Protein AF-A0A973YPA5-F1 (afdb_monomer_lite)

Sequence (355 aa):
MREPDTSERISESDAAAGNGEVDQNAAEPAPELDVTFDEQFFAARPKALRPIARRRQFVGDRPSFEFDGRNAAYVDWLRNQAMLGDANTLARQLSGQASMWQNSYAHPNPRAAVERASVWFTAYPLSFITRTGQSFLSALGDPAMWKAFREIGIRGIHTGPVKLAGGISGWSHTPSVDGHFDRISMAIDPVFGTEDEFRRMCEVAAEHDGTVIDDIVPGHTGKGADFRLAEMNFRDYPGIYHMVDIPEEDWNLLPDVPEGADSVNLSPDAEQALQKAGYIIGRLQRVIFYEPGVKETNWSVTRPIVDTTGKTRRWVYLHYFKAGQPSINWLDPTFAGMRLVVGDALHSLVDLGTG

Foldseek 3Di:
DDDDDDDDDDDDDDDDDDDDDDDDPDDDPDPDDPPDCPVVPDDPDPDQDQAAFDFDDDDDDQDDDDLFLQPPRNLVVLLNFFLLNRLVRRCVSPPPDCSVCPDVDPDDDVVVVCVLFVAEAEAQQVPDDDDVPAAQLLRLLDLVVLQVCLVVVGAEYEDEAFAAAAADDRNDGDDHPPSNLQHGHLAGDPRRHHLVSLLSSQVSSVVSSHFYDYDFNLWFHFHYSLVSQLQQVNDCSVLFFQKFWDDPVCCVLADADDPPDFKAEDDLSSLVVCCVVVGDVGADPDQPPDDPRQGPGQWMKGHFGQHNVRDTTIMIFGHSYHPRTGTTRCPRPVNSSVSSRVSSVSCCCRHSNGD

pLDDT: mean 85.66, std 20.56, range [26.14, 98.81]

Radius of gyration: 27.21 Å; chains: 1; bounding box: 91×63×57 Å

Structure (mmCIF, N/CA/C/O backbone):
data_AF-A0A973YPA5-F1
#
_entry.id   AF-A0A973YPA5-F1
#
loop_
_atom_site.group_PDB
_atom_site.id
_atom_site.type_symbol
_atom_site.label_atom_id
_atom_site.label_alt_id
_atom_site.label_comp_id
_atom_site.label_asym_id
_atom_site.label_entity_id
_atom_site.label_seq_id
_atom_site.pdbx_PDB_ins_code
_atom_site.Cartn_x
_atom_site.Cartn_y
_atom_site.Cartn_z
_atom_site.occupancy
_atom_site.B_iso_or_equiv
_atom_site.auth_seq_id
_atom_site.auth_comp_id
_atom_site.auth_asym_id
_atom_site.auth_atom_id
_atom_site.pdbx_PDB_model_num
ATOM 1 N N . MET A 1 1 ? 59.680 28.683 28.073 1.00 30.72 1 MET A N 1
ATOM 2 C CA . MET A 1 1 ? 60.727 28.750 27.033 1.00 30.72 1 MET A CA 1
ATOM 3 C C . MET A 1 1 ? 61.052 27.320 26.634 1.00 30.72 1 MET A C 1
ATOM 5 O O . MET A 1 1 ? 61.545 26.610 27.490 1.00 30.72 1 MET A O 1
ATOM 9 N N . ARG A 1 2 ? 60.730 26.959 25.380 1.00 27.30 2 ARG A N 1
ATOM 10 C CA . ARG A 1 2 ? 61.135 25.760 24.608 1.00 27.30 2 ARG A CA 1
ATOM 11 C C . ARG A 1 2 ? 60.815 24.364 25.176 1.00 27.30 2 ARG A C 1
ATOM 13 O O . ARG A 1 2 ? 61.376 23.962 26.183 1.00 27.30 2 ARG A O 1
ATOM 20 N N . GLU A 1 3 ? 60.015 23.601 24.427 1.00 35.81 3 GLU A N 1
ATOM 21 C CA . GLU A 1 3 ? 60.198 22.142 24.330 1.00 35.81 3 GLU A CA 1
ATOM 22 C C . GLU A 1 3 ? 61.516 21.825 23.596 1.00 35.81 3 GLU A C 1
ATOM 24 O O . GLU A 1 3 ? 62.048 22.699 22.892 1.00 35.81 3 GLU A O 1
ATOM 29 N N . PRO A 1 4 ? 62.057 20.603 23.747 1.00 39.34 4 PRO A N 1
ATOM 30 C CA . PRO A 1 4 ? 61.810 19.640 22.670 1.00 39.34 4 PRO A CA 1
ATOM 31 C C . PRO A 1 4 ? 61.695 18.158 23.080 1.00 39.34 4 PRO A C 1
ATOM 33 O O . PRO A 1 4 ? 62.190 17.705 24.108 1.00 39.34 4 PRO A O 1
ATOM 36 N N . ASP A 1 5 ? 61.064 17.451 22.151 1.00 34.00 5 ASP A N 1
ATOM 37 C CA . ASP A 1 5 ? 60.930 16.018 21.899 1.00 34.00 5 ASP A CA 1
ATOM 38 C C . ASP A 1 5 ? 62.274 15.286 21.654 1.00 34.00 5 ASP A C 1
ATOM 40 O O . ASP A 1 5 ? 63.170 15.845 21.015 1.00 34.00 5 ASP A O 1
ATOM 44 N N . THR A 1 6 ? 62.388 14.020 22.086 1.00 30.16 6 THR A N 1
ATOM 45 C CA . THR A 1 6 ? 63.390 13.053 21.585 1.00 30.16 6 THR A CA 1
ATOM 46 C C . THR A 1 6 ? 62.906 11.600 21.704 1.00 30.16 6 THR A C 1
ATOM 48 O O . THR A 1 6 ? 62.999 10.994 22.766 1.00 30.16 6 THR A O 1
ATOM 51 N N . SER A 1 7 ? 62.458 11.052 20.570 1.00 29.03 7 SER A N 1
ATOM 52 C CA . SER A 1 7 ? 62.936 9.821 19.906 1.00 29.03 7 SER A CA 1
ATOM 53 C C . SER A 1 7 ? 63.397 8.635 20.776 1.00 29.03 7 SER A C 1
ATOM 55 O O . SER A 1 7 ? 64.498 8.658 21.325 1.00 29.03 7 SER A O 1
ATOM 57 N N . GLU A 1 8 ? 62.656 7.522 20.723 1.00 30.38 8 GLU A N 1
ATOM 58 C CA . GLU A 1 8 ? 63.188 6.186 21.031 1.00 30.38 8 GLU A CA 1
ATOM 59 C C . GLU A 1 8 ? 63.272 5.307 19.777 1.00 30.38 8 GLU A C 1
ATOM 61 O O . GLU A 1 8 ? 62.405 5.312 18.901 1.00 30.38 8 GLU A O 1
ATOM 66 N N . ARG A 1 9 ? 64.405 4.603 19.689 1.00 28.62 9 ARG A N 1
ATOM 67 C CA . ARG A 1 9 ? 64.867 3.786 18.569 1.00 28.62 9 ARG A CA 1
ATOM 68 C C . ARG A 1 9 ? 64.340 2.356 18.647 1.00 28.62 9 ARG A C 1
ATOM 70 O O . ARG A 1 9 ? 64.205 1.776 19.715 1.00 28.62 9 ARG A O 1
ATOM 77 N N . ILE A 1 10 ? 64.190 1.787 17.459 1.00 28.14 10 ILE A N 1
ATOM 78 C CA . ILE A 1 10 ? 64.029 0.366 17.151 1.00 28.14 10 ILE A CA 1
ATOM 79 C C . ILE A 1 10 ? 65.302 -0.416 17.534 1.00 28.14 10 ILE A C 1
ATOM 81 O O . ILE A 1 10 ? 66.409 0.040 17.237 1.00 28.14 10 ILE A O 1
ATOM 85 N N . SER A 1 11 ? 65.148 -1.629 18.076 1.00 26.84 11 SER A N 1
ATOM 86 C CA . SER A 1 11 ? 66.109 -2.726 17.875 1.00 26.84 11 SER A CA 1
ATOM 87 C C . SER A 1 11 ? 65.383 -4.072 17.783 1.00 26.84 11 SER A C 1
ATOM 89 O O . SER A 1 11 ? 64.581 -4.409 18.652 1.00 26.84 11 SER A O 1
ATOM 91 N N . GLU A 1 12 ? 65.667 -4.800 16.705 1.00 26.20 12 GLU A N 1
ATOM 92 C CA . GLU A 1 12 ? 65.100 -6.093 16.319 1.00 26.20 12 GLU A CA 1
ATOM 93 C C . GLU A 1 12 ? 65.624 -7.280 17.154 1.00 26.20 12 GLU A C 1
ATOM 95 O O . GLU A 1 12 ? 66.751 -7.260 17.640 1.00 26.20 12 GLU A O 1
ATOM 100 N N . SER A 1 13 ? 64.770 -8.312 17.231 1.00 26.33 13 SER A N 1
ATOM 101 C CA . SER A 1 13 ? 65.050 -9.765 17.215 1.00 26.33 13 SER A CA 1
ATOM 102 C C . SER A 1 13 ? 66.127 -10.363 18.140 1.00 26.33 13 SER A C 1
ATOM 104 O O . SER A 1 13 ? 67.314 -10.173 17.908 1.00 26.33 13 SER A O 1
ATOM 106 N N . ASP A 1 14 ? 65.724 -11.266 19.049 1.00 26.55 14 ASP A N 1
ATOM 107 C CA . ASP A 1 14 ? 65.852 -12.711 18.774 1.00 26.55 14 ASP A CA 1
ATOM 108 C C . ASP A 1 14 ? 65.093 -13.629 19.767 1.00 26.55 14 ASP A C 1
ATOM 110 O O . ASP A 1 14 ? 65.150 -13.475 20.983 1.00 26.55 14 ASP A O 1
ATOM 114 N N . ALA A 1 15 ? 64.361 -14.569 19.159 1.00 26.14 15 ALA A N 1
ATOM 115 C CA . ALA A 1 15 ? 63.902 -15.913 19.546 1.00 26.14 15 ALA A CA 1
ATOM 116 C C . ALA A 1 15 ? 63.856 -16.391 21.027 1.00 26.14 15 ALA A C 1
ATOM 118 O O . ALA A 1 15 ? 64.881 -16.556 21.677 1.00 26.14 15 ALA A O 1
ATOM 119 N N . ALA A 1 16 ? 62.681 -16.869 21.477 1.00 27.48 16 ALA A N 1
ATOM 120 C CA . ALA A 1 16 ? 62.294 -18.301 21.446 1.00 27.48 16 ALA A CA 1
ATOM 121 C C . ALA A 1 16 ? 61.320 -18.730 22.575 1.00 27.48 16 ALA A C 1
ATOM 123 O O . ALA A 1 16 ? 61.606 -18.590 23.757 1.00 27.48 16 ALA A O 1
ATOM 124 N N . ALA A 1 17 ? 60.244 -19.402 22.140 1.00 27.91 17 ALA A N 1
ATOM 125 C CA . ALA A 1 17 ? 59.492 -20.480 22.799 1.00 27.91 17 ALA A CA 1
ATOM 126 C C . ALA A 1 17 ? 58.662 -20.193 24.073 1.00 27.91 17 ALA A C 1
ATOM 128 O O . ALA A 1 17 ? 59.164 -20.128 25.190 1.00 27.91 17 ALA A O 1
ATOM 129 N N . GLY A 1 18 ? 57.338 -20.228 23.894 1.00 28.06 18 GLY A N 1
ATOM 130 C CA . GLY A 1 18 ? 56.350 -20.424 24.956 1.00 28.06 18 GLY A CA 1
ATOM 131 C C . GLY A 1 18 ? 55.019 -20.893 24.367 1.00 28.06 18 GLY A C 1
ATOM 132 O O . GLY A 1 18 ? 54.163 -20.074 24.058 1.00 28.06 18 GLY A O 1
ATOM 133 N N . ASN A 1 19 ? 54.873 -22.207 24.164 1.00 29.39 19 ASN A N 1
ATOM 134 C CA . ASN A 1 19 ? 53.618 -22.848 23.759 1.00 29.39 19 ASN A CA 1
ATOM 135 C C . ASN A 1 19 ? 52.591 -22.781 24.901 1.00 29.39 19 ASN A C 1
ATOM 137 O O . ASN A 1 19 ? 52.862 -23.271 25.995 1.00 29.39 19 ASN A O 1
ATOM 141 N N . GLY A 1 20 ? 51.405 -22.244 24.616 1.00 29.56 20 GLY A N 1
ATOM 142 C CA . GLY A 1 20 ? 50.217 -22.326 25.465 1.00 29.56 20 GLY A CA 1
ATOM 143 C C . GLY A 1 20 ? 48.974 -22.314 24.581 1.00 29.56 20 GLY A C 1
ATOM 144 O O . GLY A 1 20 ? 48.700 -21.322 23.912 1.00 29.56 20 GLY A O 1
ATOM 145 N N . GLU A 1 21 ? 48.301 -23.459 24.522 1.00 28.84 21 GLU A N 1
ATOM 146 C CA . GLU A 1 21 ? 47.176 -23.797 23.649 1.00 28.84 21 GLU A CA 1
ATOM 147 C C . GLU A 1 21 ? 45.974 -22.855 23.832 1.00 28.84 21 GLU A C 1
ATOM 149 O O . GLU A 1 21 ? 45.553 -22.573 24.953 1.00 28.84 21 GLU A O 1
ATOM 154 N N . VAL A 1 22 ? 45.403 -22.391 22.714 1.00 34.91 22 VAL A N 1
ATOM 155 C CA . VAL A 1 22 ? 44.115 -21.687 22.678 1.00 34.91 22 VAL A CA 1
ATOM 156 C C . VAL A 1 22 ? 43.067 -22.666 22.166 1.00 34.91 22 VAL A C 1
ATOM 158 O O . VAL A 1 22 ? 43.144 -23.143 21.034 1.00 34.91 22 VAL A O 1
ATOM 161 N N . ASP A 1 23 ? 42.115 -22.954 23.043 1.00 31.33 23 ASP A N 1
ATOM 162 C CA . ASP A 1 23 ? 40.962 -23.824 22.851 1.00 31.33 23 ASP A CA 1
ATOM 163 C C . ASP A 1 23 ? 40.065 -23.300 21.712 1.00 31.33 23 ASP A C 1
ATOM 165 O O . ASP A 1 23 ? 39.441 -22.238 21.811 1.00 31.33 23 ASP A O 1
ATOM 169 N N . GLN A 1 24 ? 40.053 -24.018 20.587 1.00 34.03 24 GLN A N 1
ATOM 170 C CA . GLN A 1 24 ? 39.198 -23.736 19.437 1.00 34.03 24 GLN A CA 1
ATOM 171 C C . GLN A 1 24 ? 37.863 -24.448 19.646 1.00 34.03 24 GLN A C 1
ATOM 173 O O . GLN A 1 24 ? 37.695 -25.602 19.257 1.00 34.03 24 GLN A O 1
ATOM 178 N N . ASN A 1 25 ? 36.898 -23.747 20.240 1.00 37.34 25 ASN A N 1
ATOM 179 C CA . ASN A 1 25 ? 35.510 -24.195 20.226 1.00 37.34 25 ASN A CA 1
ATOM 180 C C . ASN A 1 25 ? 35.026 -24.265 18.771 1.00 37.34 25 ASN A C 1
ATOM 182 O O . ASN A 1 25 ? 34.867 -23.246 18.095 1.00 37.34 25 ASN A O 1
ATOM 186 N N . ALA A 1 26 ? 34.848 -25.500 18.308 1.00 37.72 26 ALA A N 1
ATOM 187 C CA . ALA A 1 26 ? 34.387 -25.862 16.985 1.00 37.72 26 ALA A CA 1
ATOM 188 C C . ALA A 1 26 ? 33.037 -25.199 16.689 1.00 37.72 26 ALA A C 1
ATOM 190 O O . ALA A 1 26 ? 32.035 -25.470 17.348 1.00 37.72 26 ALA A O 1
ATOM 191 N N . ALA A 1 27 ? 33.014 -24.339 15.672 1.00 42.53 27 ALA A N 1
ATOM 192 C CA . ALA A 1 27 ? 31.776 -24.007 14.992 1.00 42.53 27 ALA A CA 1
ATOM 193 C C . ALA A 1 27 ? 31.213 -25.310 14.411 1.00 42.53 27 ALA A C 1
ATOM 195 O O . ALA A 1 27 ? 31.909 -25.997 13.659 1.00 42.53 27 ALA A O 1
ATOM 196 N N . GLU A 1 28 ? 29.983 -25.665 14.783 1.00 38.78 28 GLU A N 1
ATOM 197 C CA . GLU A 1 28 ? 29.259 -26.749 14.124 1.00 38.78 28 GLU A CA 1
ATOM 198 C C . GLU A 1 28 ? 29.281 -26.495 12.606 1.00 38.78 28 GLU A C 1
ATOM 200 O O . GLU A 1 28 ? 28.940 -25.387 12.171 1.00 38.78 28 GLU A O 1
ATOM 205 N N . PRO A 1 29 ? 29.720 -27.463 11.783 1.00 43.97 29 PRO A N 1
ATOM 206 C CA . PRO A 1 29 ? 29.666 -27.300 10.343 1.00 43.97 29 PRO A CA 1
ATOM 207 C C . PRO A 1 29 ? 28.203 -27.124 9.935 1.00 43.97 29 PRO A C 1
ATOM 209 O O . PRO A 1 29 ? 27.337 -27.909 10.326 1.00 43.97 29 PRO A O 1
ATOM 212 N N . ALA A 1 30 ? 27.932 -26.074 9.155 1.00 46.78 30 ALA A N 1
ATOM 213 C CA . ALA A 1 30 ? 26.654 -25.914 8.475 1.00 46.78 30 ALA A CA 1
ATOM 214 C C . ALA A 1 30 ? 26.313 -27.233 7.758 1.00 46.78 30 ALA A C 1
ATOM 216 O O . ALA A 1 30 ? 27.228 -27.840 7.194 1.00 46.78 30 ALA A O 1
ATOM 217 N N . PRO A 1 31 ? 25.049 -27.697 7.786 1.00 45.00 3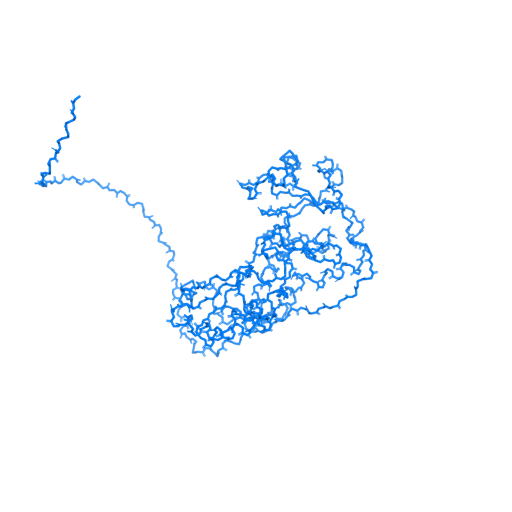1 PRO A N 1
ATOM 218 C CA . PRO A 1 31 ? 24.691 -28.955 7.148 1.00 45.00 31 PRO A CA 1
ATOM 219 C C . PRO A 1 31 ? 25.144 -28.905 5.690 1.00 45.00 31 PRO A C 1
ATOM 221 O O . PRO A 1 31 ? 24.808 -27.959 4.970 1.00 45.00 31 PRO A O 1
ATOM 224 N N . GLU A 1 32 ? 25.953 -29.888 5.288 1.00 46.84 32 GLU A N 1
ATOM 225 C CA . GLU A 1 32 ? 26.326 -30.083 3.893 1.00 46.84 32 GLU A CA 1
ATOM 226 C C . GLU A 1 32 ? 25.023 -30.160 3.096 1.00 46.84 32 GLU A C 1
ATOM 228 O O . GLU A 1 32 ? 24.202 -31.055 3.288 1.00 46.84 32 GLU A O 1
ATOM 233 N N . LEU A 1 33 ? 24.784 -29.143 2.269 1.00 48.59 33 LEU A N 1
ATOM 234 C CA . LEU A 1 33 ? 23.681 -29.142 1.325 1.00 48.59 33 LEU A CA 1
ATOM 235 C C . LEU A 1 33 ? 23.935 -30.321 0.390 1.00 48.59 33 LEU A C 1
ATOM 237 O O . LEU A 1 33 ? 24.871 -30.258 -0.407 1.00 48.59 33 LEU A O 1
ATOM 241 N N . ASP A 1 34 ? 23.136 -31.384 0.505 1.00 48.94 34 ASP A N 1
ATOM 242 C CA . ASP A 1 34 ? 23.133 -32.476 -0.464 1.00 48.94 34 ASP A CA 1
ATOM 243 C C . ASP A 1 34 ? 22.996 -31.858 -1.860 1.00 48.94 34 ASP A C 1
ATOM 245 O O . ASP A 1 34 ? 21.951 -31.316 -2.234 1.00 48.94 34 ASP A O 1
ATOM 249 N N . VAL A 1 35 ? 24.092 -31.874 -2.618 1.00 53.53 35 VAL A N 1
ATOM 250 C CA . VAL A 1 35 ? 24.125 -31.382 -3.992 1.00 53.53 35 VAL A CA 1
ATOM 251 C C . VAL A 1 35 ? 23.309 -32.368 -4.818 1.00 53.53 35 VAL A C 1
ATOM 253 O O . VAL A 1 35 ? 23.806 -33.405 -5.254 1.00 53.53 35 VAL A O 1
ATOM 256 N N . THR A 1 36 ? 22.024 -32.074 -5.000 1.00 52.47 36 THR A N 1
ATOM 257 C CA . THR A 1 36 ? 21.165 -32.873 -5.872 1.00 52.47 36 THR A CA 1
ATOM 258 C C . THR A 1 36 ? 21.477 -32.513 -7.325 1.00 52.47 36 THR A C 1
ATOM 260 O O . THR A 1 36 ? 21.320 -31.378 -7.768 1.00 52.47 36 THR A O 1
ATOM 263 N N . PHE A 1 37 ? 21.954 -33.491 -8.095 1.00 53.84 37 PHE A N 1
ATOM 264 C CA . PHE A 1 37 ? 22.249 -33.320 -9.523 1.00 53.84 37 PHE A CA 1
ATOM 265 C C . PHE A 1 37 ? 20.988 -33.384 -10.404 1.00 53.84 37 PHE A C 1
ATOM 267 O O . PHE A 1 37 ? 21.099 -33.377 -11.627 1.00 53.84 37 PHE A O 1
ATOM 274 N N . ASP A 1 38 ? 19.787 -33.405 -9.810 1.00 53.38 38 ASP A N 1
ATOM 275 C CA . ASP A 1 38 ? 18.492 -33.420 -10.509 1.00 53.38 38 ASP A CA 1
ATOM 276 C C . ASP A 1 38 ? 18.351 -32.273 -11.517 1.00 53.38 38 ASP A C 1
ATOM 278 O O . ASP A 1 38 ? 17.739 -32.445 -12.570 1.00 53.38 38 ASP A O 1
ATOM 282 N N . GLU A 1 39 ? 18.971 -31.120 -11.254 1.00 52.25 39 GLU A N 1
ATOM 283 C CA . GLU A 1 39 ? 19.001 -29.986 -12.186 1.00 52.25 39 GLU A CA 1
ATOM 284 C C . GLU A 1 39 ? 19.758 -30.292 -13.492 1.00 52.25 39 GLU A C 1
ATOM 286 O O . GLU A 1 39 ? 19.449 -29.705 -14.528 1.00 52.25 39 GLU A O 1
ATOM 291 N N . GLN A 1 40 ? 20.700 -31.244 -13.480 1.00 52.75 40 GLN A N 1
ATOM 292 C CA . GLN A 1 40 ? 21.488 -31.655 -14.651 1.00 52.75 40 GLN A CA 1
ATOM 293 C C . GLN A 1 40 ? 20.789 -32.719 -15.511 1.00 52.75 40 GLN A C 1
ATOM 295 O O . GLN A 1 40 ? 21.147 -32.891 -16.677 1.00 52.75 40 GLN A O 1
ATOM 300 N N . PHE A 1 41 ? 19.785 -33.423 -14.976 1.00 48.03 41 PHE A N 1
ATOM 301 C CA . PHE A 1 41 ? 19.102 -34.513 -15.685 1.00 48.03 41 PHE A CA 1
ATOM 302 C C . PHE A 1 41 ? 17.985 -34.046 -16.629 1.00 48.03 41 PHE A C 1
ATOM 304 O O . PHE A 1 41 ? 17.501 -34.835 -17.445 1.00 48.03 41 PHE A O 1
ATOM 311 N N . PHE A 1 42 ? 17.582 -32.774 -16.580 1.00 48.19 42 PHE A N 1
ATOM 312 C CA . PHE A 1 42 ? 16.562 -32.238 -17.479 1.00 48.19 42 PHE A CA 1
ATOM 313 C C . PHE A 1 42 ? 17.216 -31.489 -18.642 1.00 48.19 42 PHE A C 1
ATOM 315 O O . PHE A 1 42 ? 17.622 -30.336 -18.506 1.00 48.19 42 PHE A O 1
ATOM 322 N N . ALA A 1 43 ? 17.281 -32.137 -19.812 1.00 45.62 43 ALA A N 1
ATOM 323 C CA . ALA A 1 43 ? 17.572 -31.463 -21.077 1.00 45.62 43 ALA A CA 1
ATOM 324 C C . ALA A 1 43 ? 16.728 -30.183 -21.187 1.00 45.62 43 ALA A C 1
ATOM 326 O O . ALA A 1 43 ? 15.543 -30.225 -20.853 1.00 45.62 43 ALA A O 1
ATOM 327 N N . ALA A 1 44 ? 17.365 -29.080 -21.613 1.00 46.75 44 ALA A N 1
ATOM 328 C CA . ALA A 1 44 ? 16.833 -27.716 -21.671 1.00 46.75 44 ALA A CA 1
ATOM 329 C C . ALA A 1 44 ? 15.300 -27.683 -21.698 1.00 46.75 44 ALA A C 1
ATOM 331 O O . ALA A 1 44 ? 14.682 -27.867 -22.753 1.00 46.75 44 ALA A O 1
ATOM 332 N N . ARG A 1 45 ? 14.688 -27.486 -20.519 1.00 47.84 45 ARG A N 1
ATOM 333 C CA . ARG A 1 45 ? 13.245 -27.260 -20.435 1.00 47.84 45 ARG A CA 1
ATOM 334 C C . ARG A 1 45 ? 12.917 -26.140 -21.430 1.00 47.84 45 ARG A C 1
ATOM 336 O O . ARG A 1 45 ? 13.688 -25.175 -21.510 1.00 47.84 45 ARG A O 1
ATOM 343 N N . PRO A 1 46 ? 11.840 -26.265 -22.226 1.00 48.56 46 PRO A N 1
ATOM 344 C CA . PRO A 1 46 ? 11.457 -25.212 -23.157 1.00 48.56 46 PRO A CA 1
ATOM 345 C C . PRO A 1 46 ? 11.424 -23.875 -22.414 1.00 48.56 46 PRO A C 1
ATOM 347 O O . PRO A 1 46 ? 11.034 -23.842 -21.246 1.00 48.56 46 PRO A O 1
ATOM 350 N N . LYS A 1 47 ? 11.884 -22.799 -23.075 1.00 47.22 47 LYS A N 1
ATOM 351 C CA . LYS A 1 47 ? 11.983 -21.450 -22.494 1.00 47.22 47 LYS A CA 1
ATOM 352 C C . LYS A 1 47 ? 10.721 -21.183 -21.675 1.00 47.22 47 LYS A C 1
ATOM 354 O O . LYS A 1 47 ? 9.632 -21.216 -22.246 1.00 47.22 47 LYS A O 1
ATOM 359 N N . ALA A 1 48 ? 10.883 -21.011 -20.359 1.00 52.41 48 ALA A N 1
ATOM 360 C CA . ALA A 1 48 ? 9.764 -20.945 -19.429 1.00 52.41 48 ALA A CA 1
ATOM 361 C C . ALA A 1 48 ? 8.730 -19.949 -19.960 1.00 52.41 48 ALA A C 1
ATOM 363 O O . ALA A 1 48 ? 9.037 -18.770 -20.162 1.00 52.41 48 ALA A O 1
ATOM 364 N N . LEU A 1 49 ? 7.524 -20.440 -20.248 1.00 54.22 49 LEU A N 1
ATOM 365 C CA . LEU A 1 49 ? 6.411 -19.573 -20.598 1.00 54.22 49 LEU A CA 1
ATOM 366 C C . LEU A 1 49 ? 6.136 -18.728 -19.358 1.00 54.22 49 LEU A C 1
ATOM 368 O O . LEU A 1 49 ? 5.693 -19.265 -18.342 1.00 54.22 49 LEU A O 1
ATOM 372 N N . ARG A 1 50 ? 6.441 -17.426 -19.417 1.00 61.09 50 ARG A N 1
ATOM 373 C CA . ARG A 1 50 ? 6.009 -16.493 -18.376 1.00 61.09 50 ARG A CA 1
ATOM 374 C C . ARG A 1 50 ? 4.478 -16.498 -18.407 1.00 61.09 50 ARG A C 1
ATOM 376 O O . ARG A 1 50 ? 3.917 -16.130 -19.443 1.00 61.09 50 ARG A O 1
ATOM 383 N N . PRO A 1 51 ? 3.795 -16.987 -17.355 1.00 67.50 51 PRO A N 1
ATOM 384 C CA . PRO A 1 51 ? 2.347 -16.893 -17.321 1.00 67.50 51 PRO A CA 1
ATOM 385 C C . PRO A 1 51 ? 1.964 -15.414 -17.339 1.00 67.50 51 PRO A C 1
ATOM 387 O O . PRO A 1 51 ? 2.720 -14.580 -16.855 1.00 67.50 51 PRO A O 1
ATOM 390 N N . ILE A 1 52 ? 0.802 -15.102 -17.906 1.00 72.44 52 ILE A N 1
ATOM 391 C CA . ILE A 1 52 ? 0.236 -13.754 -17.881 1.00 72.44 52 ILE A CA 1
ATOM 392 C C . ILE A 1 52 ? -1.010 -13.825 -17.013 1.00 72.44 52 ILE A C 1
ATOM 394 O O . ILE A 1 52 ? -1.897 -14.639 -17.273 1.00 72.44 52 ILE A O 1
ATOM 398 N N . ALA A 1 53 ? -1.085 -12.974 -15.996 1.00 74.62 53 ALA A N 1
ATOM 399 C CA . ALA A 1 53 ? -2.301 -12.765 -15.226 1.00 74.62 53 ALA A CA 1
ATOM 400 C C . ALA A 1 53 ? -2.569 -11.268 -15.141 1.00 74.62 53 ALA A C 1
ATOM 402 O O . ALA A 1 53 ? -1.632 -10.492 -15.003 1.00 74.62 53 ALA A O 1
ATOM 403 N N . ARG A 1 54 ? -3.839 -10.870 -15.235 1.00 81.38 54 ARG A N 1
ATOM 404 C CA . ARG A 1 54 ? -4.228 -9.454 -15.191 1.00 81.38 54 ARG A CA 1
ATOM 405 C C . ARG A 1 54 ? -5.143 -9.159 -14.017 1.00 81.38 54 ARG A C 1
ATOM 407 O O . ARG A 1 54 ? -5.981 -9.988 -13.640 1.00 81.38 54 ARG A O 1
ATOM 414 N N . ARG A 1 55 ? -4.987 -7.959 -13.463 1.00 83.44 55 ARG A N 1
ATOM 415 C CA . ARG A 1 55 ? -5.880 -7.398 -12.441 1.00 83.44 55 ARG A CA 1
ATOM 416 C C . ARG A 1 55 ? -7.260 -7.054 -13.013 1.00 83.44 55 ARG A C 1
ATOM 418 O O . ARG A 1 55 ? -7.472 -7.071 -14.229 1.00 83.44 55 ARG A O 1
ATOM 425 N N . ARG A 1 56 ? -8.214 -6.701 -12.146 1.00 74.88 56 ARG A N 1
ATOM 426 C CA . ARG A 1 56 ? -9.538 -6.249 -12.594 1.00 74.88 56 ARG A CA 1
ATOM 427 C C . ARG A 1 56 ? -9.477 -4.785 -13.043 1.00 74.88 56 ARG A C 1
ATOM 429 O O . ARG A 1 56 ? -8.961 -3.931 -12.333 1.00 74.88 56 ARG A O 1
ATOM 436 N N . GLN A 1 57 ? -10.068 -4.474 -14.195 1.00 67.25 57 GLN A N 1
ATOM 437 C CA . GLN A 1 57 ? -10.327 -3.091 -14.607 1.00 67.25 57 GLN A CA 1
ATOM 438 C C . GLN A 1 57 ? -11.768 -2.722 -14.238 1.00 67.25 57 GLN A C 1
ATOM 440 O O . GLN A 1 57 ? -12.702 -3.452 -14.576 1.00 67.25 57 GLN A O 1
ATOM 445 N N . PHE A 1 58 ? -11.959 -1.619 -13.511 1.00 62.56 58 PHE A N 1
ATOM 446 C CA . PHE A 1 58 ? -13.286 -1.158 -13.113 1.00 62.56 58 PHE A CA 1
ATOM 447 C C . PHE A 1 58 ? -13.414 0.362 -13.215 1.00 62.56 58 PHE A C 1
ATOM 449 O O . PHE A 1 58 ? -12.560 1.103 -12.736 1.00 62.56 58 PHE A O 1
ATOM 456 N N . VAL A 1 59 ? -14.530 0.797 -13.797 1.00 55.00 59 VAL A N 1
ATOM 457 C CA . VAL A 1 59 ? -15.031 2.172 -13.773 1.00 55.00 59 VAL A CA 1
ATOM 458 C C . VAL A 1 59 ? -16.450 2.071 -13.226 1.00 55.00 59 VAL A C 1
ATOM 460 O O . VAL A 1 59 ? -17.263 1.343 -13.790 1.00 55.00 59 VAL A O 1
ATOM 463 N N . GLY A 1 60 ? -16.724 2.716 -12.096 1.00 56.06 60 GLY A N 1
ATOM 464 C CA . GLY A 1 60 ? -18.021 2.631 -11.429 1.00 56.06 60 GLY A CA 1
ATOM 465 C C . GLY A 1 60 ? -18.609 3.986 -11.105 1.00 56.06 60 GLY A C 1
ATOM 466 O O . GLY A 1 60 ? -17.878 4.958 -10.902 1.00 56.06 60 GLY A O 1
ATOM 467 N N . ASP A 1 61 ? -19.933 4.002 -11.015 1.00 56.66 61 ASP A N 1
ATOM 468 C CA . ASP A 1 61 ? -20.721 5.167 -10.634 1.00 56.66 61 ASP A CA 1
ATOM 469 C C . ASP A 1 61 ? -20.526 5.527 -9.150 1.00 56.66 61 ASP A C 1
ATOM 471 O O . ASP A 1 61 ? -20.299 4.659 -8.304 1.00 56.66 61 ASP A O 1
ATOM 475 N N . ARG A 1 62 ? -20.635 6.825 -8.829 1.00 67.75 62 ARG A N 1
ATOM 476 C CA . ARG A 1 62 ? -20.433 7.403 -7.481 1.00 67.75 62 ARG A CA 1
ATOM 477 C C . ARG A 1 62 ? -21.692 8.148 -6.995 1.00 67.75 62 ARG A C 1
ATOM 479 O O . ARG A 1 62 ? -21.709 9.378 -7.024 1.00 67.75 62 ARG A O 1
ATOM 486 N N . PRO A 1 63 ? -22.779 7.450 -6.619 1.00 61.53 63 PRO A N 1
ATOM 487 C CA . PRO A 1 63 ? -24.090 8.094 -6.495 1.00 61.53 63 PRO A CA 1
ATOM 488 C C . PRO A 1 63 ? -24.457 8.629 -5.094 1.00 61.53 63 PRO A C 1
ATOM 490 O O . PRO A 1 63 ? -25.441 9.356 -4.990 1.00 61.53 63 PRO A O 1
ATOM 493 N N . SER A 1 64 ? -23.737 8.286 -4.016 1.00 69.50 64 SER A N 1
ATOM 494 C CA . SER A 1 64 ? -24.181 8.528 -2.622 1.00 69.50 64 SER A CA 1
ATOM 495 C C . SER A 1 64 ? -23.149 9.251 -1.739 1.00 69.50 64 SER A C 1
ATOM 497 O O . SER A 1 64 ? -21.947 9.173 -1.976 1.00 69.50 64 SER A O 1
ATOM 499 N N . PHE A 1 65 ? -23.617 9.975 -0.711 1.00 75.81 65 PHE A N 1
ATOM 500 C CA . PHE A 1 65 ? -22.784 10.825 0.166 1.00 75.81 65 PHE A CA 1
ATOM 501 C C . PHE A 1 65 ? -22.399 10.184 1.513 1.00 75.81 65 PHE A C 1
ATOM 503 O O . PHE A 1 65 ? -21.674 10.794 2.293 1.00 75.81 65 PHE A O 1
ATOM 510 N N . GLU A 1 66 ? -22.872 8.972 1.810 1.00 83.62 66 GLU A N 1
ATOM 511 C CA . GLU A 1 66 ? -22.530 8.263 3.050 1.00 83.62 66 GLU A CA 1
ATOM 512 C C . GLU A 1 66 ? -21.255 7.431 2.858 1.00 83.62 66 GLU A C 1
ATOM 514 O O . GLU A 1 66 ? -21.222 6.519 2.040 1.00 83.62 66 GLU A O 1
ATOM 519 N N . PHE A 1 67 ? -20.188 7.720 3.603 1.00 90.69 67 PHE A N 1
ATOM 520 C CA . PHE A 1 67 ? -18.885 7.055 3.441 1.00 90.69 67 PHE A CA 1
ATOM 521 C C . PHE A 1 67 ? -18.628 6.006 4.529 1.00 90.69 67 PHE A C 1
ATOM 523 O O . PHE A 1 67 ? -17.564 5.994 5.152 1.00 90.69 67 PHE A O 1
ATOM 530 N N . ASP A 1 68 ? -19.621 5.156 4.789 1.00 92.38 68 ASP A N 1
ATOM 531 C CA . ASP A 1 68 ? -19.567 4.096 5.799 1.00 92.38 68 ASP A CA 1
ATOM 532 C C . ASP A 1 68 ? -20.135 2.762 5.283 1.00 92.38 68 ASP A C 1
ATOM 534 O O . ASP A 1 68 ? -20.558 2.651 4.127 1.00 92.38 68 ASP A O 1
ATOM 538 N N . GLY A 1 69 ? -20.108 1.732 6.134 1.00 93.12 69 GLY A N 1
ATOM 539 C CA . GLY A 1 69 ? -20.471 0.365 5.770 1.00 93.12 69 GLY A CA 1
ATOM 540 C C . GLY A 1 69 ? -21.949 0.146 5.433 1.00 93.12 69 GLY A C 1
ATOM 541 O O . GLY A 1 69 ? -22.277 -0.885 4.846 1.00 93.12 69 GLY A O 1
ATOM 542 N N . ARG A 1 70 ? -22.846 1.095 5.735 1.00 93.69 70 ARG A N 1
ATOM 543 C CA . ARG A 1 70 ? -24.276 0.999 5.380 1.00 93.69 70 ARG A CA 1
ATOM 544 C C . ARG A 1 70 ? -24.519 1.281 3.901 1.00 93.69 70 ARG A C 1
ATOM 546 O O . ARG A 1 70 ? -25.507 0.820 3.328 1.00 93.69 70 ARG A O 1
ATOM 553 N N . ASN A 1 71 ? -23.609 2.009 3.262 1.00 93.88 71 ASN A N 1
ATOM 554 C CA . ASN A 1 71 ? -23.699 2.347 1.853 1.00 93.88 71 ASN A CA 1
ATOM 555 C C . ASN A 1 71 ? -23.075 1.247 0.984 1.00 93.88 71 ASN A C 1
ATOM 557 O O . ASN A 1 71 ? -21.887 1.274 0.658 1.00 93.88 71 ASN A O 1
ATOM 561 N N . ALA A 1 72 ? -23.902 0.292 0.556 1.00 92.38 72 ALA A N 1
ATOM 562 C CA . ALA A 1 72 ? -23.463 -0.830 -0.275 1.00 92.38 72 ALA A CA 1
ATOM 563 C C . ALA A 1 72 ? -22.748 -0.393 -1.569 1.00 92.38 72 ALA A C 1
ATOM 565 O O . ALA A 1 72 ? -21.788 -1.042 -1.978 1.00 92.38 72 ALA A O 1
ATOM 566 N N . ALA A 1 73 ? -23.155 0.726 -2.183 1.00 91.81 73 ALA A N 1
ATOM 567 C CA . ALA A 1 73 ? -22.498 1.248 -3.384 1.00 91.81 73 ALA A CA 1
ATOM 568 C C . ALA A 1 73 ? -21.068 1.733 -3.093 1.00 91.81 73 ALA A C 1
ATOM 570 O O . ALA A 1 73 ? -20.162 1.506 -3.895 1.00 91.81 73 ALA A O 1
ATOM 571 N N . TYR A 1 74 ? -20.848 2.357 -1.932 1.00 93.94 74 TYR A N 1
ATOM 572 C CA . TYR A 1 74 ? -19.515 2.774 -1.498 1.00 93.94 74 TYR A CA 1
ATOM 573 C C . TYR A 1 74 ? -18.626 1.573 -1.169 1.00 93.94 74 TYR A C 1
ATOM 575 O O . TYR A 1 74 ? -17.503 1.489 -1.665 1.00 93.94 74 TYR A O 1
ATOM 583 N N . VAL A 1 75 ? -19.148 0.592 -0.427 1.00 95.44 75 VAL A N 1
ATOM 584 C CA . VAL A 1 75 ? -18.432 -0.661 -0.125 1.00 95.44 75 VAL A CA 1
ATOM 585 C C . VAL A 1 75 ? -18.054 -1.405 -1.410 1.00 95.44 75 VAL A C 1
ATOM 587 O O . VAL A 1 75 ? -16.915 -1.851 -1.555 1.00 95.44 75 VAL A O 1
ATOM 590 N N . ASP A 1 76 ? -18.967 -1.504 -2.378 1.00 93.81 76 ASP A N 1
ATOM 591 C CA . ASP A 1 76 ? -18.691 -2.143 -3.666 1.00 93.81 76 ASP A CA 1
ATOM 592 C C . ASP A 1 76 ? -17.647 -1.377 -4.490 1.00 93.81 76 ASP A C 1
ATOM 594 O O . ASP A 1 76 ? -16.790 -2.001 -5.124 1.00 93.81 76 ASP A O 1
ATOM 598 N N . TRP A 1 77 ? -17.675 -0.043 -4.462 1.00 94.00 77 TRP A N 1
ATOM 599 C CA . TRP A 1 77 ? -16.661 0.790 -5.106 1.00 94.00 77 TRP A CA 1
ATOM 600 C C . TRP A 1 77 ? -15.278 0.614 -4.473 1.00 94.00 77 TRP A C 1
ATOM 602 O O . TRP A 1 77 ? -14.298 0.444 -5.201 1.00 94.00 77 TRP A O 1
ATOM 612 N N . LEU A 1 78 ? -15.183 0.574 -3.140 1.00 96.06 78 LEU A N 1
ATOM 613 C CA . LEU A 1 78 ? -13.936 0.256 -2.438 1.00 96.06 78 LEU A CA 1
ATOM 614 C C . LEU A 1 78 ? -13.452 -1.150 -2.816 1.00 96.06 78 LEU A C 1
ATOM 616 O O . LEU A 1 78 ? -12.308 -1.325 -3.228 1.00 96.06 78 LEU A O 1
ATOM 620 N N . ARG A 1 79 ? -14.334 -2.158 -2.779 1.00 95.62 79 ARG A N 1
ATOM 621 C CA . ARG A 1 79 ? -13.992 -3.546 -3.135 1.00 95.62 79 ARG A CA 1
ATOM 622 C C . ARG A 1 79 ? -13.398 -3.654 -4.537 1.00 95.62 79 ARG A C 1
ATOM 624 O O . ARG A 1 79 ? -12.511 -4.470 -4.763 1.00 95.62 79 ARG A O 1
ATOM 631 N N . ASN A 1 80 ? -13.884 -2.854 -5.482 1.00 92.88 80 ASN A N 1
ATOM 632 C CA . ASN A 1 80 ? -13.402 -2.877 -6.862 1.00 92.88 80 ASN A CA 1
ATOM 633 C C . ASN A 1 80 ? -12.042 -2.181 -7.062 1.00 92.88 80 ASN A C 1
ATOM 635 O O . ASN A 1 80 ? -11.499 -2.261 -8.158 1.00 92.88 80 ASN A O 1
ATOM 639 N N . GLN A 1 81 ? -11.508 -1.517 -6.036 1.00 93.62 81 GLN A N 1
ATOM 640 C CA . GLN A 1 81 ? -10.195 -0.857 -6.049 1.00 93.62 81 GLN A CA 1
ATOM 641 C C . GLN A 1 81 ? -9.182 -1.528 -5.112 1.00 93.62 81 GLN A C 1
ATOM 643 O O . GLN A 1 81 ? -8.008 -1.173 -5.122 1.00 93.62 81 GLN A O 1
ATOM 648 N N . ALA A 1 82 ? -9.641 -2.464 -4.284 1.00 96.81 82 ALA A N 1
ATOM 649 C CA . ALA A 1 82 ? -8.852 -3.092 -3.242 1.00 96.81 82 ALA A CA 1
ATOM 650 C C . ALA A 1 82 ? -7.774 -4.037 -3.791 1.00 96.81 82 ALA A C 1
ATOM 652 O O . ALA A 1 82 ? -8.064 -4.945 -4.580 1.00 96.81 82 ALA A O 1
ATOM 653 N N . MET A 1 83 ? -6.555 -3.905 -3.268 1.00 97.50 83 MET A N 1
ATOM 654 C CA . MET A 1 83 ? -5.420 -4.754 -3.624 1.00 97.50 83 MET A CA 1
ATOM 655 C C . MET A 1 83 ? -5.657 -6.214 -3.240 1.00 97.50 83 MET A C 1
ATOM 657 O O . MET A 1 83 ? -5.332 -7.103 -4.024 1.00 97.50 83 MET A O 1
ATOM 661 N N . LEU A 1 84 ? -6.282 -6.503 -2.091 1.00 97.69 84 LEU A N 1
ATOM 662 C CA . LEU A 1 84 ? -6.611 -7.889 -1.731 1.00 97.69 84 LEU A CA 1
ATOM 663 C C . LEU A 1 84 ? -7.567 -8.534 -2.756 1.00 97.69 84 LEU A C 1
ATOM 665 O O . LEU A 1 84 ? -7.467 -9.726 -3.056 1.00 97.69 84 LEU A O 1
ATOM 669 N N . GLY A 1 85 ? -8.486 -7.750 -3.327 1.00 95.62 85 GLY A N 1
ATOM 670 C CA . GLY A 1 85 ? -9.399 -8.208 -4.376 1.00 95.62 85 GLY A CA 1
ATOM 671 C C . GLY A 1 85 ? -8.671 -8.557 -5.679 1.00 95.62 85 GLY A C 1
ATOM 672 O O . GLY A 1 85 ? -8.936 -9.609 -6.277 1.00 95.62 85 GLY A O 1
ATOM 673 N N . ASP A 1 86 ? -7.725 -7.709 -6.085 1.00 94.81 86 ASP A N 1
ATOM 674 C CA . ASP A 1 86 ? -6.862 -7.949 -7.246 1.00 94.81 86 ASP A CA 1
ATOM 675 C C . ASP A 1 86 ? -5.945 -9.160 -7.023 1.00 94.81 86 ASP A C 1
ATOM 677 O O . ASP A 1 86 ? -5.905 -10.060 -7.868 1.00 94.81 86 ASP A O 1
ATOM 681 N N . ALA A 1 87 ? -5.325 -9.275 -5.845 1.00 95.88 87 ALA A N 1
ATOM 682 C CA . ALA A 1 87 ? -4.501 -10.417 -5.451 1.00 95.88 87 ALA A CA 1
ATOM 683 C C . ALA A 1 87 ? -5.253 -11.751 -5.575 1.00 95.88 87 ALA A C 1
ATOM 685 O O . ALA A 1 87 ? -4.755 -12.703 -6.177 1.00 95.88 87 ALA A O 1
ATOM 686 N N . ASN A 1 88 ? -6.493 -11.817 -5.077 1.00 93.81 88 ASN A N 1
ATOM 687 C CA . ASN A 1 88 ? -7.338 -13.010 -5.190 1.00 93.81 88 ASN A CA 1
ATOM 688 C C . ASN A 1 88 ? -7.711 -13.336 -6.650 1.00 93.81 88 ASN A C 1
ATOM 690 O O . ASN A 1 88 ? -7.971 -14.490 -7.001 1.00 93.81 88 ASN A O 1
ATOM 694 N N . THR A 1 89 ? -7.778 -12.333 -7.524 1.00 92.56 89 THR A N 1
ATOM 695 C CA . THR A 1 89 ? -8.066 -12.525 -8.952 1.00 92.56 89 THR A CA 1
ATOM 696 C C . THR A 1 89 ? -6.845 -13.036 -9.709 1.00 92.56 89 THR A C 1
ATOM 698 O O . THR A 1 89 ? -6.983 -13.953 -10.520 1.00 92.56 89 THR A O 1
ATOM 701 N N . LEU A 1 90 ? -5.657 -12.514 -9.405 1.00 91.50 90 LEU A N 1
ATOM 702 C CA . LEU A 1 90 ? -4.386 -12.996 -9.950 1.00 91.50 90 LEU A CA 1
ATOM 703 C C . LEU A 1 90 ? -4.082 -14.422 -9.477 1.00 91.50 90 LEU A C 1
ATOM 705 O O . LEU A 1 90 ? -3.808 -15.302 -10.291 1.00 91.50 90 LEU A O 1
ATOM 709 N N . ALA A 1 91 ? -4.230 -14.688 -8.178 1.00 91.19 91 ALA A N 1
ATOM 710 C CA . ALA A 1 91 ? -4.005 -16.013 -7.607 1.00 91.19 91 ALA A CA 1
ATOM 711 C C . ALA A 1 91 ? -4.882 -17.089 -8.263 1.00 91.19 91 ALA A C 1
ATOM 713 O O . ALA A 1 91 ? -4.387 -18.169 -8.562 1.00 91.19 91 ALA A O 1
ATOM 714 N N . ARG A 1 92 ? -6.159 -16.805 -8.559 1.00 91.50 92 ARG A N 1
ATOM 715 C CA . ARG A 1 92 ? -7.044 -17.757 -9.261 1.00 91.50 92 ARG A CA 1
ATOM 716 C C . ARG A 1 92 ? -6.598 -18.067 -10.687 1.00 91.50 92 ARG A C 1
ATOM 718 O O . ARG A 1 92 ? -6.844 -19.171 -11.154 1.00 91.50 92 ARG A O 1
ATOM 725 N N . GLN A 1 93 ? -5.970 -17.111 -11.369 1.00 89.88 93 GLN A N 1
ATOM 726 C CA . GLN A 1 93 ? -5.433 -17.338 -12.709 1.00 89.88 93 GLN A CA 1
ATOM 727 C C . GLN A 1 93 ? -4.209 -18.256 -12.651 1.00 89.88 93 GLN A C 1
ATOM 729 O O . GLN A 1 93 ? -4.066 -19.096 -13.524 1.00 89.88 93 GLN A O 1
ATOM 734 N N . LEU A 1 94 ? -3.365 -18.141 -11.621 1.00 87.94 94 LEU A N 1
ATOM 735 C CA . LEU A 1 94 ? -2.080 -18.849 -11.526 1.00 87.94 94 LEU A CA 1
ATOM 736 C C . LEU A 1 94 ? -2.139 -20.165 -10.735 1.00 87.94 94 LEU A C 1
ATOM 738 O O . LEU A 1 94 ? -1.301 -21.048 -10.924 1.00 87.94 94 LEU A O 1
ATOM 742 N N . SER A 1 95 ? -3.112 -20.308 -9.836 1.00 88.62 95 SER A N 1
ATOM 743 C CA . SER A 1 95 ? -3.240 -21.479 -8.969 1.00 88.62 95 SER A CA 1
ATOM 744 C C . SER A 1 95 ? -3.418 -22.757 -9.788 1.00 88.62 95 SER A C 1
ATOM 746 O O . SER A 1 95 ? -4.231 -22.820 -10.708 1.00 88.62 95 SER A O 1
ATOM 748 N N . GLY A 1 96 ? -2.629 -23.781 -9.460 1.00 85.88 96 GLY A N 1
ATOM 749 C CA . GLY A 1 96 ? -2.657 -25.067 -10.155 1.00 85.88 96 GLY A CA 1
ATOM 750 C C . GLY A 1 96 ? -2.064 -25.055 -11.570 1.00 85.88 96 GLY A C 1
ATOM 751 O O . GLY A 1 96 ? -2.122 -26.082 -12.242 1.00 85.88 96 GLY A O 1
ATOM 752 N N . GLN A 1 97 ? -1.476 -23.947 -12.040 1.00 83.56 97 GLN A N 1
ATOM 753 C CA . GLN A 1 97 ? -0.831 -23.910 -13.353 1.00 83.56 97 GLN A CA 1
ATOM 754 C C . GLN A 1 97 ? 0.591 -24.480 -13.322 1.00 83.56 97 GLN A C 1
ATOM 756 O O . GLN A 1 97 ? 1.395 -24.142 -12.456 1.00 83.56 97 GLN A O 1
ATOM 761 N N . ALA A 1 98 ? 0.948 -25.271 -14.339 1.00 80.88 98 ALA A N 1
ATOM 762 C CA . ALA A 1 98 ? 2.296 -25.830 -14.506 1.00 80.88 98 ALA A CA 1
ATOM 763 C C . ALA A 1 98 ? 3.395 -24.755 -14.652 1.00 80.88 98 ALA A C 1
ATOM 765 O O . ALA A 1 98 ? 4.557 -25.005 -14.336 1.00 80.88 98 ALA A O 1
ATOM 766 N N . SER A 1 99 ? 3.036 -23.549 -15.101 1.00 75.38 99 SER A N 1
ATOM 767 C CA . SER A 1 99 ? 3.921 -22.379 -15.183 1.00 75.38 99 SER A CA 1
ATOM 768 C C . SER A 1 99 ? 4.473 -21.940 -13.818 1.00 75.38 99 SER A C 1
ATOM 770 O O . SER A 1 99 ? 5.551 -21.356 -13.763 1.00 75.38 99 SER A O 1
ATOM 772 N N . MET A 1 100 ? 3.798 -22.281 -12.716 1.00 74.62 100 MET A N 1
ATOM 773 C CA . MET A 1 100 ? 4.279 -22.023 -11.352 1.00 74.62 100 MET A CA 1
ATOM 774 C C . MET A 1 100 ? 5.294 -23.067 -10.858 1.00 74.62 100 MET A C 1
ATOM 776 O O . MET A 1 100 ? 5.978 -22.834 -9.868 1.00 74.62 100 MET A O 1
ATOM 780 N N . TRP A 1 101 ? 5.432 -24.195 -11.562 1.00 72.81 101 TRP A N 1
ATOM 781 C CA . TRP A 1 101 ? 6.291 -25.331 -11.193 1.00 72.81 101 TRP A CA 1
ATOM 782 C C . TRP A 1 101 ? 7.494 -25.482 -12.135 1.00 72.81 101 TRP A C 1
ATOM 784 O O . TRP A 1 101 ? 7.991 -26.582 -12.370 1.00 72.81 101 TRP A O 1
ATOM 794 N N . GLN A 1 102 ? 7.948 -24.376 -12.734 1.00 70.19 102 GLN A N 1
ATOM 795 C CA . GLN A 1 102 ? 9.037 -24.397 -13.720 1.00 70.19 102 GLN A CA 1
ATOM 796 C C . GLN A 1 102 ? 10.423 -24.582 -13.088 1.00 70.19 102 GLN A C 1
ATOM 798 O O . GLN A 1 102 ? 11.336 -25.044 -13.774 1.00 70.19 102 GLN A O 1
ATOM 803 N N . ASN A 1 103 ? 10.566 -24.299 -11.791 1.00 68.19 103 ASN A N 1
ATOM 804 C CA . ASN A 1 103 ? 11.774 -24.577 -11.016 1.00 68.19 103 ASN A CA 1
ATOM 805 C C . ASN A 1 103 ? 11.583 -25.878 -10.227 1.00 68.19 103 ASN A C 1
ATOM 807 O O . ASN A 1 103 ? 10.550 -26.055 -9.586 1.00 68.19 103 ASN A O 1
ATOM 811 N N . SER A 1 104 ? 12.558 -26.793 -10.299 1.00 59.03 104 SER A N 1
ATOM 812 C CA . SER A 1 104 ? 12.479 -28.109 -9.638 1.00 59.03 104 SER A CA 1
ATOM 813 C C . SER A 1 104 ? 12.345 -27.995 -8.120 1.00 59.03 104 SER A C 1
ATOM 815 O O . SER A 1 104 ? 11.627 -28.776 -7.507 1.00 59.03 104 SER A O 1
ATOM 817 N N . TYR A 1 105 ? 12.997 -26.990 -7.536 1.00 64.81 105 TYR A N 1
ATOM 818 C CA . TYR A 1 105 ? 13.020 -26.735 -6.104 1.00 64.81 105 TYR A CA 1
ATOM 819 C C . TYR A 1 105 ? 13.007 -25.225 -5.843 1.00 64.81 105 TYR A C 1
ATOM 821 O O . TYR A 1 105 ? 13.436 -24.430 -6.680 1.00 64.81 105 TYR A O 1
ATOM 829 N N . ALA A 1 106 ? 12.531 -24.821 -4.667 1.00 68.25 106 ALA A N 1
ATOM 830 C CA . ALA A 1 106 ? 12.513 -23.426 -4.230 1.00 68.25 106 ALA A CA 1
ATOM 831 C C . ALA A 1 106 ? 13.821 -23.038 -3.514 1.00 68.25 106 ALA A C 1
ATOM 833 O O . ALA A 1 106 ? 13.782 -22.433 -2.445 1.00 68.25 106 ALA A O 1
ATOM 834 N N . HIS A 1 107 ? 14.981 -23.414 -4.064 1.00 76.75 107 HIS A N 1
ATOM 835 C CA . HIS A 1 107 ? 16.267 -23.000 -3.503 1.00 76.75 107 HIS A CA 1
ATOM 836 C C . HIS A 1 107 ? 16.542 -21.537 -3.870 1.00 76.75 107 HIS A C 1
ATOM 838 O O . HIS A 1 107 ? 16.640 -21.216 -5.059 1.00 76.75 107 HIS A O 1
ATOM 844 N N . PRO A 1 108 ? 16.673 -20.626 -2.886 1.00 79.75 108 PRO A N 1
ATOM 845 C CA . PRO A 1 108 ? 17.071 -19.258 -3.175 1.00 79.75 108 PRO A CA 1
ATOM 846 C C . PRO A 1 108 ? 18.440 -19.248 -3.860 1.00 79.75 108 PRO A C 1
ATOM 848 O O . PRO A 1 108 ? 19.390 -19.843 -3.354 1.00 79.75 108 PRO A O 1
ATOM 851 N N . ASN A 1 109 ? 18.555 -18.545 -4.989 1.00 81.62 109 ASN A N 1
ATOM 852 C CA . ASN A 1 109 ? 19.815 -18.399 -5.718 1.00 81.62 109 ASN A CA 1
ATOM 853 C C . ASN A 1 109 ? 20.269 -16.926 -5.734 1.00 81.62 109 ASN A C 1
ATOM 855 O O . ASN A 1 109 ? 20.146 -16.240 -6.754 1.00 81.62 109 ASN A O 1
ATOM 859 N N . PRO A 1 110 ? 20.780 -16.407 -4.601 1.00 85.25 110 PRO A N 1
ATOM 860 C CA . PRO A 1 110 ? 21.212 -15.014 -4.506 1.00 85.25 110 PRO A CA 1
ATOM 861 C C . PRO A 1 110 ? 22.381 -14.705 -5.449 1.00 85.25 110 PRO A C 1
ATOM 863 O O . PRO A 1 110 ? 22.484 -13.587 -5.945 1.00 85.25 110 PRO A O 1
ATOM 866 N N . ARG A 1 111 ? 23.239 -15.690 -5.749 1.00 87.56 111 ARG A N 1
ATOM 867 C CA . ARG A 1 111 ? 24.366 -15.511 -6.672 1.00 87.56 111 ARG A CA 1
ATOM 868 C C . ARG A 1 111 ? 23.881 -15.228 -8.092 1.00 87.56 111 ARG A C 1
ATOM 870 O O . ARG A 1 111 ? 24.341 -14.259 -8.681 1.00 87.56 111 ARG A O 1
ATOM 877 N N . ALA A 1 112 ? 22.909 -15.988 -8.597 1.00 85.00 112 ALA A N 1
ATOM 878 C CA . ALA A 1 112 ? 22.319 -15.729 -9.909 1.00 85.00 112 ALA A CA 1
ATOM 879 C C . ALA A 1 112 ? 21.628 -14.355 -9.980 1.00 85.00 112 ALA A C 1
ATOM 881 O O . ALA A 1 112 ? 21.694 -13.690 -11.012 1.00 85.00 112 ALA A O 1
ATOM 882 N N . ALA A 1 113 ? 21.001 -13.897 -8.888 1.00 82.69 113 ALA A N 1
ATOM 883 C CA . ALA A 1 113 ? 20.426 -12.552 -8.826 1.00 82.69 113 ALA A CA 1
ATOM 884 C C . ALA A 1 113 ? 21.507 -11.458 -8.941 1.00 82.69 113 ALA A C 1
ATOM 886 O O . ALA A 1 113 ? 21.348 -10.517 -9.718 1.00 82.69 113 ALA A O 1
ATOM 887 N N . VAL A 1 114 ? 22.630 -11.612 -8.228 1.00 87.31 114 VAL A N 1
ATOM 888 C CA . VAL A 1 114 ? 23.775 -10.686 -8.304 1.00 87.31 114 VAL A CA 1
ATOM 889 C C . VAL A 1 114 ? 24.461 -10.744 -9.672 1.00 87.31 114 VAL A C 1
ATOM 891 O O . VAL A 1 114 ? 24.815 -9.705 -10.215 1.00 87.31 114 VAL A O 1
ATOM 894 N N . GLU A 1 115 ? 24.630 -11.926 -10.264 1.00 87.75 115 GLU A N 1
ATOM 895 C CA . GLU A 1 115 ? 25.222 -12.085 -11.602 1.00 87.75 115 GLU A CA 1
ATOM 896 C C . GLU A 1 115 ? 24.356 -11.450 -12.698 1.00 87.75 115 GLU A C 1
ATOM 898 O O . GLU A 1 115 ? 24.889 -10.902 -13.662 1.00 87.75 115 GLU A O 1
ATOM 903 N N . ARG A 1 116 ? 23.027 -11.471 -12.533 1.00 86.75 116 ARG A N 1
ATOM 904 C CA . ARG A 1 116 ? 22.082 -10.853 -13.471 1.00 86.75 116 ARG A CA 1
ATOM 905 C C . ARG A 1 116 ? 22.173 -9.328 -13.480 1.00 86.75 116 ARG A C 1
ATOM 907 O O . ARG A 1 116 ? 22.074 -8.730 -14.547 1.00 86.75 116 ARG A O 1
ATOM 914 N N . ALA A 1 117 ? 22.356 -8.700 -12.318 1.00 89.56 117 ALA A N 1
ATOM 915 C CA . ALA A 1 117 ? 22.459 -7.247 -12.203 1.00 89.56 117 ALA A CA 1
ATOM 916 C C . ALA A 1 117 ? 23.358 -6.821 -11.033 1.00 89.56 117 ALA A C 1
ATOM 918 O O . ALA A 1 117 ? 22.881 -6.352 -10.004 1.00 89.56 117 ALA A O 1
ATOM 919 N N . SER A 1 118 ? 24.674 -6.957 -11.202 1.00 89.56 118 SER A N 1
ATOM 920 C CA . SER A 1 118 ? 25.658 -6.605 -10.164 1.00 89.56 118 SER A CA 1
ATOM 921 C C . SER A 1 118 ? 25.793 -5.097 -9.942 1.00 89.56 118 SER A C 1
ATOM 923 O O . SER A 1 118 ? 26.169 -4.661 -8.856 1.00 89.56 118 SER A O 1
ATOM 925 N N . VAL A 1 119 ? 25.476 -4.303 -10.967 1.00 95.06 119 VAL A N 1
ATOM 926 C CA . VAL A 1 119 ? 25.425 -2.841 -10.917 1.00 95.06 119 VAL A CA 1
ATOM 927 C C . VAL A 1 119 ? 24.053 -2.392 -11.405 1.00 95.06 119 VAL A C 1
ATOM 929 O O . VAL A 1 119 ? 23.661 -2.682 -12.542 1.00 95.06 119 VAL A O 1
ATOM 932 N N . TRP A 1 120 ? 23.334 -1.658 -10.560 1.00 95.00 120 TRP A N 1
ATOM 933 C CA . TRP A 1 120 ? 22.035 -1.085 -10.893 1.00 95.00 120 TRP A CA 1
ATOM 934 C C . TRP A 1 120 ? 21.994 0.423 -10.672 1.00 95.00 120 TRP A C 1
ATOM 936 O O . TRP A 1 120 ? 22.718 0.985 -9.850 1.00 95.00 120 TRP A O 1
ATOM 946 N N . PHE A 1 121 ? 21.104 1.070 -11.414 1.00 95.50 121 PHE A N 1
ATOM 947 C CA . PHE A 1 121 ? 20.745 2.466 -11.249 1.00 95.50 121 PHE A CA 1
ATOM 948 C C . PHE A 1 121 ? 19.428 2.566 -10.478 1.00 95.50 121 PHE A C 1
ATOM 950 O O . PHE A 1 121 ? 18.411 2.026 -10.909 1.00 95.50 121 PHE A O 1
ATOM 957 N N . THR A 1 122 ? 19.434 3.258 -9.342 1.00 95.06 122 THR A N 1
ATOM 958 C CA . THR A 1 122 ? 18.208 3.549 -8.589 1.00 95.06 122 THR A CA 1
ATOM 959 C C . THR A 1 122 ? 17.641 4.884 -9.054 1.00 95.06 122 THR A C 1
ATOM 961 O O . THR A 1 122 ? 18.229 5.939 -8.816 1.00 95.06 122 THR A O 1
ATOM 964 N N . ALA A 1 123 ? 16.493 4.833 -9.723 1.00 92.62 123 ALA A N 1
ATOM 965 C CA . ALA A 1 123 ? 15.749 5.993 -10.176 1.00 92.62 123 ALA A CA 1
ATOM 966 C C . ALA A 1 123 ? 14.664 6.319 -9.148 1.00 92.62 123 ALA A C 1
ATOM 968 O O . ALA A 1 123 ? 13.782 5.502 -8.912 1.00 92.62 123 ALA A O 1
ATOM 969 N N . TYR A 1 124 ? 14.706 7.506 -8.545 1.00 90.50 124 TYR A N 1
ATOM 970 C CA . TYR A 1 124 ? 13.623 7.955 -7.674 1.00 90.50 124 TYR A CA 1
ATOM 971 C C . TYR A 1 124 ? 12.605 8.774 -8.486 1.00 90.50 124 TYR A C 1
ATOM 973 O O . TYR A 1 124 ? 12.989 9.823 -9.018 1.00 90.50 124 TYR A O 1
ATOM 981 N N . PRO A 1 125 ? 11.331 8.342 -8.596 1.00 91.19 125 PRO A N 1
ATOM 982 C CA . PRO A 1 125 ? 10.376 8.928 -9.540 1.00 91.19 125 PRO A CA 1
ATOM 983 C C . PRO A 1 125 ? 10.185 10.435 -9.377 1.00 91.19 125 PRO A C 1
ATOM 985 O O . PRO A 1 125 ? 10.182 11.175 -10.357 1.00 91.19 125 PRO A O 1
ATOM 988 N N . LEU A 1 126 ? 10.093 10.912 -8.132 1.00 88.38 126 LEU A N 1
ATOM 989 C CA . LEU A 1 126 ? 9.811 12.319 -7.829 1.00 88.38 126 LEU A CA 1
ATOM 990 C C . LEU A 1 126 ? 11.000 13.262 -8.064 1.00 88.38 126 LEU A C 1
ATOM 992 O O . LEU A 1 126 ? 10.812 14.476 -8.080 1.00 88.38 126 LEU A O 1
ATOM 996 N N . SER A 1 127 ? 12.216 12.736 -8.240 1.00 90.75 127 SER A N 1
ATOM 997 C CA . SER A 1 127 ? 13.414 13.544 -8.513 1.00 90.75 127 SER A CA 1
ATOM 998 C C . SER A 1 127 ? 13.995 13.319 -9.908 1.00 90.75 127 SER A C 1
ATOM 1000 O O . SER A 1 127 ? 15.035 13.892 -10.234 1.00 90.75 127 SER A O 1
ATOM 1002 N N . PHE A 1 128 ? 13.374 12.471 -10.728 1.00 93.19 128 PHE A N 1
ATOM 1003 C CA . PHE A 1 128 ? 13.865 12.167 -12.065 1.00 93.19 128 PHE A CA 1
ATOM 1004 C C . PHE A 1 128 ? 13.337 13.191 -13.075 1.00 93.19 128 PHE A C 1
ATOM 1006 O O . PHE A 1 128 ? 12.134 13.322 -13.286 1.00 93.19 128 PHE A O 1
ATOM 1013 N N . ILE A 1 129 ? 14.248 13.923 -13.716 1.00 93.50 129 ILE A N 1
ATOM 1014 C CA . ILE A 1 129 ? 13.894 14.969 -14.681 1.00 93.50 129 ILE A CA 1
ATOM 1015 C C . ILE A 1 129 ? 13.735 14.340 -16.067 1.00 93.50 129 ILE A C 1
ATOM 1017 O O . ILE A 1 129 ? 14.701 13.837 -16.643 1.00 93.50 129 ILE A O 1
ATOM 1021 N N . THR A 1 130 ? 12.522 14.390 -16.614 1.00 96.00 130 THR A N 1
ATOM 1022 C CA . THR A 1 130 ? 12.203 13.861 -17.946 1.00 96.00 130 THR A CA 1
ATOM 1023 C C . THR A 1 130 ? 12.255 14.944 -19.026 1.00 96.00 130 THR A C 1
ATOM 1025 O O . THR A 1 130 ? 12.310 16.146 -18.748 1.00 96.00 130 THR A O 1
ATOM 1028 N N . ARG A 1 131 ? 12.236 14.525 -20.299 1.00 95.62 131 ARG A N 1
ATOM 1029 C CA . ARG A 1 131 ? 11.998 15.448 -21.420 1.00 95.62 131 ARG A CA 1
ATOM 1030 C C . ARG A 1 131 ? 10.562 15.983 -21.351 1.00 95.62 131 ARG A C 1
ATOM 1032 O O . ARG A 1 131 ? 9.662 15.316 -20.845 1.00 95.62 131 ARG A O 1
ATOM 1039 N N . THR A 1 132 ? 10.316 17.166 -21.914 1.00 95.25 132 THR A N 1
ATOM 1040 C CA . THR A 1 132 ? 8.962 17.742 -21.981 1.00 95.25 132 THR A CA 1
ATOM 1041 C C . THR A 1 132 ? 7.979 16.771 -22.643 1.00 95.25 132 THR A C 1
ATOM 1043 O O . THR A 1 132 ? 8.212 16.322 -23.762 1.00 95.25 132 THR A O 1
ATOM 1046 N N . GLY A 1 133 ? 6.875 16.465 -21.954 1.00 94.06 133 GLY A N 1
ATOM 1047 C CA . GLY A 1 133 ? 5.832 15.553 -22.439 1.00 94.06 133 GLY A CA 1
ATOM 1048 C C . GLY A 1 133 ? 6.150 14.060 -22.292 1.00 94.06 133 GLY A C 1
ATOM 1049 O O . GLY A 1 133 ? 5.340 13.240 -22.711 1.00 94.06 133 GLY A O 1
ATOM 1050 N N . GLN A 1 134 ? 7.293 13.697 -21.705 1.00 96.94 134 GLN A N 1
ATOM 1051 C CA . GLN A 1 134 ? 7.683 12.310 -21.461 1.00 96.94 134 GLN A CA 1
ATOM 1052 C C . GLN A 1 134 ? 7.375 11.906 -20.014 1.00 96.94 134 GLN A C 1
ATOM 1054 O O . GLN A 1 134 ? 7.735 12.625 -19.077 1.00 96.94 134 GLN A O 1
ATOM 1059 N N . SER A 1 135 ? 6.745 10.744 -19.833 1.00 97.75 135 SER A N 1
ATOM 1060 C CA . SER A 1 135 ? 6.516 10.159 -18.509 1.00 97.75 135 SER A CA 1
ATOM 1061 C C . SER A 1 135 ? 7.814 9.609 -17.902 1.00 97.75 135 SER A C 1
ATOM 1063 O O . SER A 1 135 ? 8.800 9.372 -18.607 1.00 97.75 135 SER A O 1
ATOM 1065 N N . PHE A 1 136 ? 7.819 9.387 -16.586 1.00 97.56 136 PHE A N 1
ATOM 1066 C CA . PHE A 1 136 ? 8.945 8.765 -15.885 1.00 97.56 136 PHE A CA 1
ATOM 1067 C C . PHE A 1 136 ? 9.260 7.374 -16.453 1.00 97.56 136 PHE A C 1
ATOM 1069 O O . PHE A 1 136 ? 10.404 7.094 -16.810 1.00 97.56 136 PHE A O 1
ATOM 1076 N N . LEU A 1 137 ? 8.238 6.531 -16.616 1.00 97.62 137 LEU A N 1
ATOM 1077 C CA . LEU A 1 137 ? 8.400 5.170 -17.130 1.00 97.62 137 LEU A CA 1
ATOM 1078 C C . LEU A 1 137 ? 8.865 5.153 -18.590 1.00 97.62 137 LEU A C 1
ATOM 1080 O O . LEU A 1 137 ? 9.752 4.379 -18.942 1.00 97.62 137 LEU A O 1
ATOM 1084 N N . SER A 1 138 ? 8.346 6.054 -19.430 1.00 97.62 138 SER A N 1
ATOM 1085 C CA . SER A 1 138 ? 8.820 6.212 -20.811 1.00 97.62 138 SER A CA 1
ATOM 1086 C C . SER A 1 138 ? 10.285 6.659 -20.873 1.00 97.62 138 SER A C 1
ATOM 1088 O O . SER A 1 138 ? 11.035 6.199 -21.732 1.00 97.62 138 SER A O 1
ATOM 1090 N N . ALA A 1 139 ? 10.724 7.529 -19.956 1.00 97.62 139 ALA A N 1
ATOM 1091 C CA . ALA A 1 139 ? 12.122 7.945 -19.870 1.00 97.62 139 ALA A CA 1
ATOM 1092 C C . ALA A 1 139 ? 13.045 6.791 -19.471 1.00 97.62 139 ALA A C 1
ATOM 1094 O O . ALA A 1 139 ? 14.100 6.613 -20.081 1.00 97.62 139 ALA A O 1
ATOM 1095 N N . LEU A 1 140 ? 12.624 5.964 -18.512 1.00 97.19 140 LEU A N 1
ATOM 1096 C CA . LEU A 1 140 ? 13.371 4.767 -18.135 1.00 97.19 140 LEU A CA 1
ATOM 1097 C C . LEU A 1 140 ? 13.334 3.665 -19.205 1.00 97.19 140 LEU A C 1
ATOM 1099 O O . LEU A 1 140 ? 14.210 2.804 -19.233 1.00 97.19 140 LEU A O 1
ATOM 1103 N N . GLY A 1 141 ? 12.359 3.703 -20.112 1.00 96.94 141 GLY A N 1
ATOM 1104 C CA . GLY A 1 141 ? 12.266 2.829 -21.280 1.00 96.94 141 GLY A CA 1
ATOM 1105 C C . GLY A 1 141 ? 13.030 3.308 -22.522 1.00 96.94 141 GLY A C 1
ATOM 1106 O O . GLY A 1 141 ? 12.867 2.693 -23.573 1.00 96.94 141 GLY A O 1
ATOM 1107 N N . ASP A 1 142 ? 13.834 4.381 -22.463 1.00 97.50 142 ASP A N 1
ATOM 1108 C CA . ASP A 1 142 ? 14.560 4.905 -23.636 1.00 97.50 142 ASP A CA 1
ATOM 1109 C C . ASP A 1 142 ? 15.679 3.930 -24.088 1.00 97.50 142 ASP A C 1
ATOM 1111 O O . ASP A 1 142 ? 16.642 3.713 -23.341 1.00 97.50 142 ASP A O 1
ATOM 1115 N N . PRO A 1 143 ? 15.631 3.368 -25.317 1.00 98.12 143 PRO A N 1
ATOM 1116 C CA . PRO A 1 143 ? 16.662 2.450 -25.807 1.00 98.12 143 PRO A CA 1
ATOM 1117 C C . PRO A 1 143 ? 18.069 3.058 -25.845 1.00 98.12 143 PRO A C 1
ATOM 1119 O O . PRO A 1 143 ? 19.054 2.349 -25.650 1.00 98.12 143 PRO A O 1
ATOM 1122 N N . ALA A 1 144 ? 18.194 4.372 -26.067 1.00 97.62 144 ALA A N 1
ATOM 1123 C CA . ALA A 1 144 ? 19.498 5.032 -26.059 1.00 97.62 144 ALA A CA 1
ATOM 1124 C C . ALA A 1 144 ? 20.116 5.042 -24.652 1.00 97.62 144 ALA A C 1
ATOM 1126 O O . ALA A 1 144 ? 21.331 4.884 -24.514 1.00 97.62 144 ALA A O 1
ATOM 1127 N N . MET A 1 145 ? 19.284 5.171 -23.613 1.00 96.44 145 MET A N 1
ATOM 1128 C CA . MET A 1 145 ? 19.723 5.074 -22.221 1.00 96.44 145 MET A CA 1
ATOM 1129 C C . MET A 1 145 ? 20.188 3.651 -21.898 1.00 96.44 145 MET A C 1
ATOM 1131 O O . MET A 1 145 ? 21.278 3.479 -21.358 1.00 96.44 145 MET A O 1
ATOM 1135 N N . TRP A 1 146 ? 19.422 2.630 -22.294 1.00 98.06 146 TRP A N 1
ATOM 1136 C CA . TRP A 1 146 ? 19.796 1.228 -22.076 1.00 98.06 146 TRP A CA 1
ATOM 1137 C C . TRP A 1 146 ? 21.056 0.815 -22.838 1.00 98.06 146 TRP A C 1
ATOM 1139 O O . TRP A 1 146 ? 21.888 0.083 -22.298 1.00 98.06 146 TRP A O 1
ATOM 1149 N N . LYS A 1 147 ? 21.266 1.340 -24.050 1.00 98.19 147 LYS A N 1
ATOM 1150 C CA . LYS A 1 147 ? 22.532 1.179 -24.773 1.00 98.19 147 LYS A CA 1
ATOM 1151 C C . LYS A 1 147 ? 23.709 1.758 -23.982 1.00 98.19 147 LYS A C 1
ATOM 1153 O O . LYS A 1 147 ? 24.706 1.064 -23.797 1.00 98.19 147 LYS A O 1
ATOM 1158 N N . ALA A 1 148 ? 23.578 2.985 -23.473 1.00 97.88 148 ALA A N 1
ATOM 1159 C CA . ALA A 1 148 ? 24.619 3.618 -22.665 1.00 97.88 148 ALA A CA 1
ATOM 1160 C C . ALA A 1 148 ? 24.878 2.852 -21.356 1.00 97.88 148 ALA A C 1
ATOM 1162 O O . ALA A 1 148 ? 26.028 2.596 -21.011 1.00 97.88 148 ALA A O 1
ATOM 1163 N N . PHE A 1 149 ? 23.822 2.419 -20.657 1.00 97.38 149 PHE A N 1
ATOM 1164 C CA . PHE A 1 149 ? 23.921 1.586 -19.453 1.00 97.38 149 PHE A CA 1
ATOM 1165 C C . PHE A 1 149 ? 24.672 0.289 -19.733 1.00 97.38 149 PHE A C 1
ATOM 1167 O O . PHE A 1 149 ? 25.586 -0.069 -18.986 1.00 97.38 149 PHE A O 1
ATOM 1174 N N . ARG A 1 150 ? 24.363 -0.371 -20.855 1.00 95.88 150 ARG A N 1
ATOM 1175 C CA . ARG A 1 150 ? 25.056 -1.587 -21.272 1.00 95.88 150 ARG A CA 1
ATOM 1176 C C . ARG A 1 150 ? 26.557 -1.351 -21.457 1.00 95.88 150 ARG A C 1
ATOM 1178 O O . ARG A 1 150 ? 27.344 -2.142 -20.930 1.00 95.88 150 ARG A O 1
ATOM 1185 N N . GLU A 1 151 ? 26.927 -0.274 -22.153 1.00 97.06 151 GLU A N 1
ATOM 1186 C CA . GLU A 1 151 ? 28.316 0.128 -22.433 1.00 97.06 151 GLU A CA 1
ATOM 1187 C C . GLU A 1 151 ? 29.122 0.411 -21.154 1.00 97.06 151 GLU A C 1
ATOM 1189 O O . GLU A 1 151 ? 30.279 0.003 -21.070 1.00 97.06 151 GLU A O 1
ATOM 1194 N N . ILE A 1 152 ? 28.513 1.038 -20.140 1.00 96.50 152 ILE A N 1
ATOM 1195 C CA . ILE A 1 152 ? 29.184 1.375 -18.867 1.00 96.50 152 ILE A CA 1
ATOM 1196 C C . ILE A 1 152 ? 29.031 0.307 -17.771 1.00 96.50 152 ILE A C 1
ATOM 1198 O O . ILE A 1 152 ? 29.514 0.496 -16.657 1.00 96.50 152 ILE A O 1
ATOM 1202 N N . GLY A 1 153 ? 28.371 -0.816 -18.068 1.00 95.62 153 GLY A N 1
ATOM 1203 C CA . GLY A 1 153 ? 28.261 -1.956 -17.151 1.00 95.62 153 GLY A CA 1
ATOM 1204 C C . GLY A 1 153 ? 27.058 -1.943 -16.201 1.00 95.62 153 GLY A C 1
ATOM 1205 O O . GLY A 1 153 ? 26.966 -2.825 -15.353 1.00 95.62 153 GLY A O 1
ATOM 1206 N N . ILE A 1 154 ? 26.111 -1.013 -16.347 1.00 97.12 154 ILE A N 1
ATOM 1207 C CA . ILE A 1 154 ? 24.838 -1.050 -15.610 1.00 97.12 154 ILE A CA 1
ATOM 1208 C C . ILE A 1 154 ? 23.936 -2.116 -16.248 1.00 97.12 154 ILE A C 1
ATOM 1210 O O . ILE A 1 154 ? 23.819 -2.206 -17.473 1.00 97.12 154 ILE A O 1
ATOM 1214 N N . ARG A 1 155 ? 23.332 -2.966 -15.413 1.00 95.88 155 ARG A N 1
ATOM 1215 C CA . ARG A 1 155 ? 22.484 -4.099 -15.829 1.00 95.88 155 ARG A CA 1
ATOM 1216 C C . ARG A 1 155 ? 21.127 -4.132 -15.126 1.00 95.88 155 ARG A C 1
ATOM 1218 O O . ARG A 1 155 ? 20.286 -4.951 -15.474 1.00 95.88 155 ARG A O 1
ATOM 1225 N N . GLY A 1 156 ? 20.887 -3.237 -14.172 1.00 96.12 156 GLY A N 1
ATOM 1226 C CA . GLY A 1 156 ? 19.605 -3.124 -13.481 1.00 96.12 156 GLY A CA 1
ATOM 1227 C C . GLY A 1 156 ? 19.112 -1.686 -13.391 1.00 96.12 156 GLY A C 1
ATOM 1228 O O . GLY A 1 156 ? 19.916 -0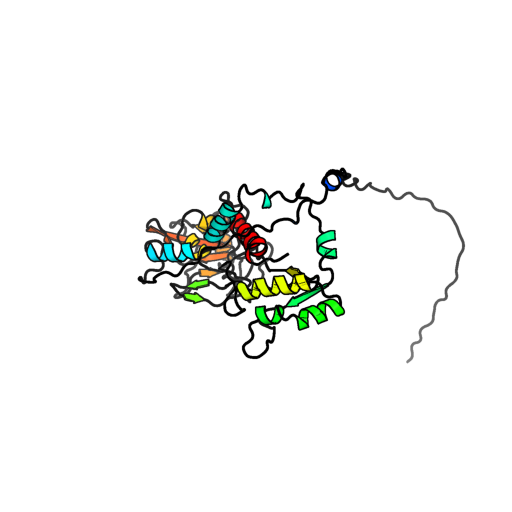.764 -13.249 1.00 96.12 156 GLY A O 1
ATOM 1229 N N . ILE A 1 157 ? 17.794 -1.502 -13.409 1.00 96.44 157 ILE A N 1
ATOM 1230 C CA . ILE A 1 157 ? 17.141 -0.280 -12.928 1.00 96.44 157 ILE A CA 1
ATOM 1231 C C . ILE A 1 157 ? 16.205 -0.650 -11.786 1.00 96.44 157 ILE A C 1
ATOM 1233 O O . ILE A 1 157 ? 15.351 -1.513 -11.958 1.00 96.44 157 ILE A O 1
ATOM 1237 N N . HIS A 1 158 ? 16.332 0.027 -10.647 1.00 96.00 158 HIS A N 1
ATOM 1238 C CA . HIS A 1 158 ? 15.306 0.039 -9.604 1.00 96.00 158 HIS A CA 1
ATOM 1239 C C . HIS A 1 158 ? 14.491 1.322 -9.744 1.00 96.00 158 HIS A C 1
ATOM 1241 O O . HIS A 1 158 ? 15.053 2.412 -9.674 1.00 96.00 158 HIS A O 1
ATOM 1247 N N . THR A 1 159 ? 13.188 1.199 -9.994 1.00 91.94 159 THR A N 1
ATOM 1248 C CA . THR A 1 159 ? 12.317 2.340 -10.333 1.00 91.94 159 THR A CA 1
ATOM 1249 C C . THR A 1 159 ? 11.840 3.144 -9.129 1.00 91.94 159 THR A C 1
ATOM 1251 O O . THR A 1 159 ? 11.219 4.184 -9.323 1.00 91.94 159 THR A O 1
ATOM 1254 N N . GLY A 1 160 ? 12.038 2.644 -7.905 1.00 91.25 160 GLY A N 1
ATOM 1255 C CA . GLY A 1 160 ? 11.273 3.097 -6.743 1.00 91.25 160 GLY A CA 1
ATOM 1256 C C . GLY A 1 160 ? 9.767 2.799 -6.876 1.00 91.25 160 GLY A C 1
ATOM 1257 O O . GLY A 1 160 ? 9.340 2.151 -7.842 1.00 91.25 160 GLY A O 1
ATOM 1258 N N . PRO A 1 161 ? 8.944 3.253 -5.914 1.00 93.94 161 PRO A N 1
ATOM 1259 C CA . PRO A 1 161 ? 7.509 2.996 -5.918 1.00 93.94 161 PRO A CA 1
ATOM 1260 C C . PRO A 1 161 ? 6.799 3.827 -6.996 1.00 93.94 161 PRO A C 1
ATOM 1262 O O . PRO A 1 161 ? 6.772 5.053 -6.938 1.00 93.94 161 PRO A O 1
ATOM 1265 N N . VAL A 1 162 ? 6.190 3.148 -7.972 1.00 96.12 162 VAL A N 1
ATOM 1266 C CA . VAL A 1 162 ? 5.452 3.787 -9.084 1.00 96.12 162 VAL A CA 1
ATOM 1267 C C . VAL A 1 162 ? 3.962 3.441 -9.120 1.00 96.12 162 VAL A C 1
ATOM 1269 O O . VAL A 1 162 ? 3.234 3.876 -10.013 1.00 96.12 162 VAL A O 1
ATOM 1272 N N . LYS A 1 163 ? 3.494 2.632 -8.171 1.00 96.19 163 LYS A N 1
ATOM 1273 C CA . LYS A 1 163 ? 2.083 2.256 -8.048 1.00 96.19 163 LYS A CA 1
ATOM 1274 C C . LYS A 1 163 ? 1.298 3.353 -7.330 1.00 96.19 163 LYS A C 1
ATOM 1276 O O . LYS A 1 163 ? 1.861 4.086 -6.519 1.00 96.19 163 LYS A O 1
ATOM 1281 N N . LEU A 1 164 ? 0.002 3.463 -7.624 1.00 96.88 164 LEU A N 1
ATOM 1282 C CA . LEU A 1 164 ? -0.874 4.481 -7.032 1.00 96.88 164 LEU A CA 1
ATOM 1283 C C . LEU A 1 164 ? -0.836 4.406 -5.497 1.00 96.88 164 LEU A C 1
ATOM 1285 O O . LEU A 1 164 ? -1.041 3.338 -4.909 1.00 96.88 164 LEU A O 1
ATOM 1289 N N . ALA A 1 165 ? -0.600 5.552 -4.861 1.00 97.06 165 ALA A N 1
ATOM 1290 C CA . ALA A 1 165 ? -0.358 5.678 -3.425 1.00 97.06 165 ALA A CA 1
ATOM 1291 C C . ALA A 1 165 ? -1.199 6.782 -2.771 1.00 97.06 165 ALA A C 1
ATOM 1293 O O . ALA A 1 165 ? -1.895 7.535 -3.452 1.00 97.06 165 ALA A O 1
ATOM 1294 N N . GLY A 1 166 ? -1.147 6.857 -1.439 1.00 97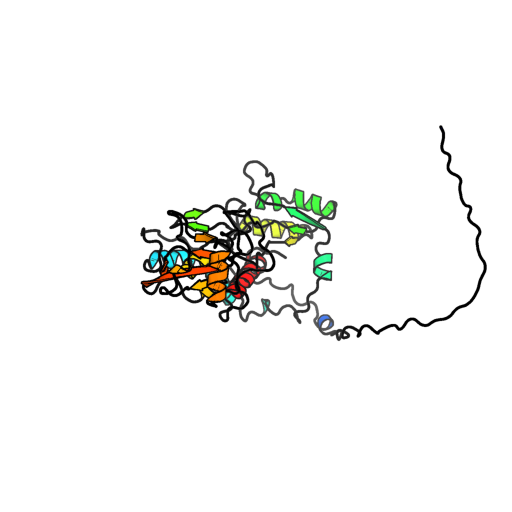.06 166 GLY A N 1
ATOM 1295 C CA . GLY A 1 166 ? -1.903 7.811 -0.634 1.00 97.06 166 GLY A CA 1
ATOM 1296 C C . GLY A 1 166 ? -3.034 7.166 0.143 1.00 97.06 166 GLY A C 1
ATOM 1297 O O . GLY A 1 166 ? -2.851 6.261 0.958 1.00 97.06 166 GLY A O 1
ATOM 1298 N N . GLY A 1 167 ? -4.238 7.673 -0.070 1.00 97.50 167 GLY A N 1
ATOM 1299 C CA . GLY A 1 167 ? -5.410 7.238 0.670 1.00 97.50 167 GLY A CA 1
ATOM 1300 C C . GLY A 1 167 ? -6.702 7.597 -0.034 1.00 97.50 167 GLY A C 1
ATOM 1301 O O . GLY A 1 167 ? -6.705 8.138 -1.138 1.00 97.50 167 GLY A O 1
ATOM 1302 N N . ILE A 1 168 ? -7.815 7.273 0.612 1.00 97.00 168 ILE A N 1
ATOM 1303 C CA . ILE A 1 168 ? -9.160 7.597 0.140 1.00 97.00 168 ILE A CA 1
ATOM 1304 C C . ILE A 1 168 ? -9.877 8.418 1.210 1.00 97.00 168 ILE A C 1
ATOM 1306 O O . ILE A 1 168 ? -9.941 8.009 2.371 1.00 97.00 168 ILE A O 1
ATOM 1310 N N . SER A 1 169 ? -10.449 9.554 0.812 1.00 94.00 169 SER A N 1
ATOM 1311 C CA . SER A 1 169 ? -11.372 10.362 1.611 1.00 94.00 169 SER A CA 1
ATOM 1312 C C . SER A 1 169 ? -12.670 10.560 0.828 1.00 94.00 169 SER A C 1
ATOM 1314 O O . SER A 1 169 ? -12.689 11.206 -0.224 1.00 94.00 169 SER A O 1
ATOM 1316 N N . GLY A 1 170 ? -13.752 9.935 1.302 1.00 92.56 170 GLY A N 1
ATOM 1317 C CA . GLY A 1 170 ? -14.982 9.786 0.524 1.00 92.56 170 GLY A CA 1
ATOM 1318 C C . GLY A 1 170 ? -14.701 9.114 -0.823 1.00 92.56 170 GLY A C 1
ATOM 1319 O O . GLY A 1 170 ? -14.136 8.029 -0.872 1.00 92.56 170 GLY A O 1
ATOM 1320 N N . TRP A 1 171 ? -15.041 9.778 -1.928 1.00 91.56 171 TRP A N 1
ATOM 1321 C CA . TRP A 1 171 ? -14.794 9.276 -3.290 1.00 91.56 171 TRP A CA 1
ATOM 1322 C C . TRP A 1 171 ? -13.449 9.701 -3.901 1.00 91.56 171 TRP A C 1
ATOM 1324 O O . TRP A 1 171 ? -13.175 9.394 -5.067 1.00 91.56 171 TRP A O 1
ATOM 1334 N N . SER A 1 172 ? -12.647 10.469 -3.166 1.00 92.75 172 SER A N 1
ATOM 1335 C CA . SER A 1 172 ? -11.450 11.125 -3.691 1.00 92.75 172 SER A CA 1
ATOM 1336 C C . SER A 1 172 ? -10.183 10.483 -3.150 1.00 92.75 172 SER A C 1
ATOM 1338 O O . SER A 1 172 ? -10.106 10.132 -1.973 1.00 92.75 172 SER A O 1
ATOM 1340 N N . HIS A 1 173 ? -9.168 10.380 -4.004 1.00 94.62 173 HIS A N 1
ATOM 1341 C CA . HIS A 1 173 ? -7.826 10.036 -3.557 1.00 94.62 173 HIS A CA 1
ATOM 1342 C C . HIS A 1 173 ? -7.201 11.205 -2.796 1.00 94.62 173 HIS A C 1
ATOM 1344 O O . HIS A 1 173 ? -7.420 12.371 -3.132 1.00 94.62 173 HIS A O 1
ATOM 1350 N N . THR A 1 174 ? -6.404 10.882 -1.787 1.00 95.62 174 THR A N 1
ATOM 1351 C CA . THR A 1 174 ? -5.515 11.829 -1.115 1.00 95.62 174 THR A CA 1
ATOM 1352 C C . THR A 1 174 ? -4.097 11.664 -1.657 1.00 95.62 174 THR A C 1
ATOM 1354 O O . THR A 1 174 ? -3.749 10.566 -2.093 1.00 95.62 174 THR A O 1
ATOM 1357 N N . PRO A 1 175 ? -3.254 12.709 -1.608 1.00 95.31 175 PRO A N 1
ATOM 1358 C CA . PRO A 1 175 ? -1.841 12.575 -1.944 1.00 95.31 175 PRO A CA 1
ATOM 1359 C C . PRO A 1 175 ? -1.141 11.514 -1.088 1.00 95.31 175 PRO A C 1
ATOM 1361 O O . PRO A 1 175 ? -1.565 11.239 0.039 1.00 95.31 175 PRO A O 1
ATOM 1364 N N . SER A 1 176 ? -0.043 10.971 -1.613 1.00 96.19 176 SER A N 1
ATOM 1365 C CA . SER A 1 176 ? 0.879 10.144 -0.835 1.00 96.19 176 SER A CA 1
ATOM 1366 C C . SER A 1 176 ? 1.461 10.943 0.333 1.00 96.19 176 SER A C 1
ATOM 1368 O O . SER A 1 176 ? 1.867 12.096 0.156 1.00 96.19 176 SER A O 1
ATOM 1370 N N . VAL A 1 177 ? 1.579 10.314 1.500 1.00 94.62 177 VAL A N 1
ATOM 1371 C CA . VAL A 1 177 ? 2.253 10.900 2.667 1.00 94.62 177 VAL A CA 1
ATOM 1372 C C . VAL A 1 177 ? 3.741 10.559 2.719 1.00 94.62 177 VAL A C 1
ATOM 1374 O O . VAL A 1 177 ? 4.451 11.108 3.566 1.00 94.62 177 VAL A O 1
ATOM 1377 N N . ASP A 1 178 ? 4.230 9.670 1.846 1.00 94.38 178 ASP A N 1
ATOM 1378 C CA . ASP A 1 178 ? 5.604 9.165 1.904 1.00 94.38 178 ASP A CA 1
ATOM 1379 C C . ASP A 1 178 ? 6.215 8.845 0.536 1.00 94.38 178 ASP A C 1
ATOM 1381 O O . ASP A 1 178 ? 6.761 7.770 0.324 1.00 94.38 178 ASP A O 1
ATOM 1385 N N . GLY A 1 179 ? 6.118 9.775 -0.414 1.00 93.31 179 GLY A N 1
ATOM 1386 C CA . GLY A 1 179 ? 6.759 9.637 -1.725 1.00 93.31 179 GLY A CA 1
ATOM 1387 C C . GLY A 1 179 ? 6.421 8.329 -2.449 1.00 93.31 179 GLY A C 1
ATOM 1388 O O . GLY A 1 179 ? 7.320 7.695 -2.996 1.00 93.31 179 GLY A O 1
ATOM 1389 N N . HIS A 1 180 ? 5.145 7.935 -2.391 1.00 95.69 180 HIS A N 1
ATOM 1390 C CA . HIS A 1 180 ? 4.537 6.733 -2.968 1.00 95.69 180 HIS A CA 1
ATOM 1391 C C . HIS A 1 180 ? 4.813 5.395 -2.267 1.00 95.69 180 HIS A C 1
ATOM 1393 O O . HIS A 1 180 ? 4.299 4.365 -2.708 1.00 95.69 180 HIS A O 1
ATOM 1399 N N . PHE A 1 181 ? 5.518 5.376 -1.131 1.00 95.88 181 PHE A N 1
ATOM 1400 C CA . PHE A 1 181 ? 5.674 4.148 -0.332 1.00 95.88 181 PHE A CA 1
ATOM 1401 C C . PHE A 1 181 ? 4.370 3.694 0.356 1.00 95.88 181 PHE A C 1
ATOM 1403 O O . PHE A 1 181 ? 4.219 2.532 0.723 1.00 95.88 181 PHE A O 1
ATOM 1410 N N . ASP A 1 182 ? 3.374 4.568 0.467 1.00 97.31 182 ASP A N 1
ATOM 1411 C CA . ASP A 1 182 ? 2.036 4.310 1.000 1.00 97.31 182 ASP A CA 1
ATOM 1412 C C . ASP A 1 182 ? 1.042 3.875 -0.096 1.00 97.31 182 ASP A C 1
ATOM 1414 O O . ASP A 1 182 ? -0.018 4.470 -0.293 1.00 97.31 182 ASP A O 1
ATOM 1418 N N . ARG A 1 183 ? 1.388 2.820 -0.840 1.00 96.31 183 ARG A N 1
ATOM 1419 C CA . ARG A 1 183 ? 0.583 2.309 -1.966 1.00 96.31 183 ARG A CA 1
ATOM 1420 C C . ARG A 1 183 ? -0.838 1.891 -1.571 1.00 96.31 183 ARG A C 1
ATOM 1422 O O . ARG A 1 183 ? -1.057 1.284 -0.519 1.00 96.31 183 ARG A O 1
ATOM 1429 N N . ILE A 1 184 ? -1.790 2.140 -2.463 1.00 97.75 184 ILE A N 1
ATOM 1430 C CA . ILE A 1 184 ? -3.212 1.796 -2.301 1.00 97.75 184 ILE A CA 1
ATOM 1431 C C . ILE A 1 184 ? -3.778 0.967 -3.459 1.00 97.75 184 ILE A C 1
ATOM 1433 O O . ILE A 1 184 ? -4.943 0.581 -3.413 1.00 97.75 184 ILE A O 1
ATOM 1437 N N . SER A 1 185 ? -2.979 0.705 -4.496 1.00 96.00 185 SER A N 1
ATOM 1438 C CA . SER A 1 185 ? -3.349 -0.107 -5.656 1.00 96.00 185 SER A CA 1
ATOM 1439 C C . SER A 1 185 ? -2.129 -0.845 -6.214 1.00 96.00 185 SER A C 1
ATOM 1441 O O . SER A 1 185 ? -0.995 -0.421 -6.005 1.00 96.00 185 SER A O 1
ATOM 1443 N N . MET A 1 186 ? -2.369 -1.920 -6.972 1.00 94.75 186 MET A N 1
ATOM 1444 C CA . MET A 1 186 ? -1.340 -2.576 -7.795 1.00 94.75 186 MET A CA 1
ATOM 1445 C C . MET A 1 186 ? -1.121 -1.862 -9.140 1.00 94.75 186 MET A C 1
ATOM 1447 O O . MET A 1 186 ? -0.138 -2.130 -9.829 1.00 94.75 186 MET A O 1
ATOM 1451 N N . ALA A 1 187 ? -2.039 -0.966 -9.520 1.00 94.25 187 ALA A N 1
ATOM 1452 C CA . ALA A 1 187 ? -1.966 -0.200 -10.756 1.00 94.25 187 ALA A CA 1
ATOM 1453 C C . ALA A 1 187 ? -0.855 0.855 -10.704 1.00 94.25 187 ALA A C 1
ATOM 1455 O O . ALA A 1 187 ? -0.628 1.474 -9.661 1.00 94.25 187 ALA A O 1
ATOM 1456 N N . ILE A 1 188 ? -0.227 1.109 -11.853 1.00 95.94 188 ILE A N 1
ATOM 1457 C CA . ILE A 1 188 ? 0.703 2.230 -12.030 1.00 95.94 188 ILE A CA 1
ATOM 1458 C C . ILE A 1 188 ? -0.031 3.552 -11.791 1.00 95.94 188 ILE A C 1
ATOM 1460 O O . ILE A 1 188 ? -1.136 3.756 -12.300 1.00 95.94 188 ILE A O 1
ATOM 1464 N N . ASP A 1 189 ? 0.587 4.443 -11.015 1.00 96.25 189 ASP A N 1
ATOM 1465 C CA . ASP A 1 189 ? 0.091 5.803 -10.841 1.00 96.25 189 ASP A CA 1
ATOM 1466 C C . ASP A 1 189 ? 0.231 6.565 -12.173 1.00 96.25 189 ASP A C 1
ATOM 1468 O O . ASP A 1 189 ? 1.351 6.680 -12.688 1.00 96.25 189 ASP A O 1
ATOM 1472 N N . PRO A 1 190 ? -0.861 7.121 -12.734 1.00 94.94 190 PRO A N 1
ATOM 1473 C CA . PRO A 1 190 ? -0.817 7.874 -13.986 1.00 94.94 190 PRO A CA 1
ATOM 1474 C C . PRO A 1 190 ? 0.174 9.043 -13.994 1.00 94.94 190 PRO A C 1
ATOM 1476 O O . PRO A 1 190 ? 0.563 9.497 -15.069 1.00 94.94 190 PRO A O 1
ATOM 1479 N N . VAL A 1 191 ? 0.598 9.538 -12.823 1.00 94.81 191 VAL A N 1
ATOM 1480 C CA . VAL A 1 191 ? 1.633 10.578 -12.728 1.00 94.81 191 VAL A CA 1
ATOM 1481 C C . VAL A 1 191 ? 3.001 10.106 -13.245 1.00 94.81 191 VAL A C 1
ATOM 1483 O O . VAL A 1 191 ? 3.786 10.923 -13.724 1.00 94.81 191 VAL A O 1
ATOM 1486 N N . PHE A 1 192 ? 3.287 8.800 -13.193 1.00 96.94 192 PHE A N 1
ATOM 1487 C CA . PHE A 1 192 ? 4.570 8.231 -13.620 1.00 96.94 192 PHE A CA 1
ATOM 1488 C C . PHE A 1 192 ? 4.534 7.603 -15.010 1.00 96.94 192 PHE A C 1
ATOM 1490 O O . PHE A 1 192 ? 5.592 7.407 -15.612 1.00 96.94 192 PHE A O 1
ATOM 1497 N N . GLY A 1 193 ? 3.344 7.321 -15.536 1.00 96.69 193 GLY A N 1
ATOM 1498 C CA . GLY A 1 193 ? 3.157 6.726 -16.850 1.00 96.69 193 GLY A CA 1
ATOM 1499 C C . GLY A 1 193 ? 2.025 5.708 -16.867 1.00 96.69 193 GLY A C 1
ATOM 1500 O O . GLY A 1 193 ? 1.068 5.800 -16.101 1.00 96.69 193 GLY A O 1
ATOM 1501 N N . THR A 1 194 ? 2.133 4.726 -17.755 1.00 96.81 194 THR A N 1
ATOM 1502 C CA . THR A 1 194 ? 1.139 3.654 -17.914 1.00 96.81 194 THR A CA 1
ATOM 1503 C C . THR A 1 194 ? 1.737 2.269 -17.676 1.00 96.81 194 THR A C 1
ATOM 1505 O O . THR A 1 194 ? 2.951 2.078 -17.730 1.00 96.81 194 THR A O 1
ATOM 1508 N N . GLU A 1 195 ? 0.880 1.268 -17.458 1.00 95.62 195 GLU A N 1
ATOM 1509 C CA . GLU A 1 195 ? 1.310 -0.138 -17.409 1.00 95.62 195 GLU A CA 1
ATOM 1510 C C . GLU A 1 195 ? 1.983 -0.575 -18.726 1.00 95.62 195 GLU A C 1
ATOM 1512 O O . GLU A 1 195 ? 2.932 -1.351 -18.694 1.00 95.62 195 GLU A O 1
ATOM 1517 N N . ASP A 1 196 ? 1.547 -0.054 -19.880 1.00 96.75 196 ASP A N 1
ATOM 1518 C CA . ASP A 1 196 ? 2.162 -0.366 -21.178 1.00 96.75 196 ASP A CA 1
ATOM 1519 C C . ASP A 1 196 ? 3.562 0.243 -21.312 1.00 96.75 196 ASP A C 1
ATOM 1521 O O . ASP A 1 196 ? 4.472 -0.408 -21.822 1.00 96.75 196 ASP A O 1
ATOM 1525 N N . GLU A 1 197 ? 3.770 1.457 -20.797 1.00 97.69 197 GLU A N 1
ATOM 1526 C CA . GLU A 1 197 ? 5.110 2.048 -20.705 1.00 97.69 197 GLU A CA 1
ATOM 1527 C C . GLU A 1 197 ? 6.013 1.245 -19.763 1.00 97.69 197 GLU A C 1
ATOM 1529 O O . GLU A 1 197 ? 7.187 1.045 -20.074 1.00 97.69 197 GLU A O 1
ATOM 1534 N N . PHE A 1 198 ? 5.470 0.725 -18.656 1.00 97.44 198 PHE A N 1
ATOM 1535 C CA . PHE A 1 198 ? 6.213 -0.157 -17.758 1.00 97.44 198 PHE A CA 1
ATOM 1536 C C . PHE A 1 198 ? 6.630 -1.455 -18.469 1.00 97.44 198 PHE A C 1
ATOM 1538 O O . PHE A 1 198 ? 7.807 -1.818 -18.456 1.00 97.44 198 PHE A O 1
ATOM 1545 N N . ARG A 1 199 ? 5.689 -2.134 -19.141 1.00 97.25 199 ARG A N 1
ATOM 1546 C CA . ARG A 1 199 ? 5.973 -3.357 -19.915 1.00 97.25 199 ARG A CA 1
ATOM 1547 C C . ARG A 1 199 ? 7.017 -3.088 -20.997 1.00 97.25 199 ARG A C 1
ATOM 1549 O O . ARG A 1 199 ? 7.980 -3.843 -21.117 1.00 97.25 199 ARG A O 1
ATOM 1556 N N . ARG A 1 200 ? 6.890 -1.972 -21.726 1.00 97.44 200 ARG A N 1
ATOM 1557 C CA . ARG A 1 200 ? 7.866 -1.575 -22.749 1.00 97.44 200 ARG A CA 1
ATOM 1558 C C . ARG A 1 200 ? 9.250 -1.325 -22.153 1.00 97.44 200 ARG A C 1
ATOM 1560 O O . ARG A 1 200 ? 10.239 -1.740 -22.747 1.00 97.44 200 ARG A O 1
ATOM 1567 N N . MET A 1 201 ? 9.343 -0.687 -20.987 1.00 97.50 201 MET A N 1
ATOM 1568 C CA . MET A 1 201 ? 10.613 -0.516 -20.274 1.00 97.50 201 MET A CA 1
ATOM 1569 C C . MET A 1 201 ? 11.257 -1.874 -19.948 1.00 97.50 201 MET A C 1
ATOM 1571 O O . MET A 1 201 ? 12.454 -2.041 -20.182 1.00 97.50 201 MET A O 1
ATOM 1575 N N . CYS A 1 202 ? 10.486 -2.859 -19.475 1.00 97.25 202 CYS A N 1
ATOM 1576 C CA . CYS A 1 202 ? 10.986 -4.218 -19.234 1.00 97.25 202 CYS A CA 1
ATOM 1577 C C . CYS A 1 202 ? 11.462 -4.917 -20.521 1.00 97.25 202 CYS A C 1
ATOM 1579 O O . CYS A 1 202 ? 12.499 -5.580 -20.507 1.00 97.25 202 CYS A O 1
ATOM 1581 N N . GLU A 1 203 ? 10.747 -4.755 -21.638 1.00 96.88 203 GLU A N 1
ATOM 1582 C CA . GLU A 1 203 ? 11.167 -5.283 -22.944 1.00 96.88 203 GLU A CA 1
ATOM 1583 C C . GLU A 1 203 ? 12.497 -4.674 -23.404 1.00 96.88 203 GLU A C 1
ATOM 1585 O O . GLU A 1 203 ? 13.421 -5.409 -23.750 1.00 96.88 203 GLU A O 1
ATOM 1590 N N . VAL A 1 204 ? 12.626 -3.343 -23.351 1.00 97.88 204 VAL A N 1
ATOM 1591 C CA . VAL A 1 204 ? 13.861 -2.638 -23.737 1.00 97.88 204 VAL A CA 1
ATOM 1592 C C . VAL A 1 204 ? 15.028 -3.048 -22.845 1.00 97.88 204 VAL A C 1
ATOM 1594 O O . VAL A 1 204 ? 16.130 -3.259 -23.353 1.00 97.88 204 VAL A O 1
ATOM 1597 N N . ALA A 1 205 ? 14.799 -3.202 -21.537 1.00 96.81 205 ALA A N 1
ATOM 1598 C CA . ALA A 1 205 ? 15.808 -3.706 -20.614 1.00 96.81 205 ALA A CA 1
ATOM 1599 C C . ALA A 1 205 ? 16.326 -5.078 -21.066 1.00 96.81 205 ALA A C 1
ATOM 1601 O O . ALA A 1 205 ? 17.533 -5.261 -21.232 1.00 96.81 205 ALA A O 1
ATOM 1602 N N . ALA A 1 206 ? 15.417 -6.015 -21.350 1.00 95.25 206 ALA A N 1
ATOM 1603 C CA . ALA A 1 206 ? 15.765 -7.363 -21.785 1.00 95.25 206 ALA A CA 1
ATOM 1604 C C . ALA A 1 206 ? 16.500 -7.384 -23.140 1.00 95.25 206 ALA A C 1
ATOM 1606 O O . ALA A 1 206 ? 17.448 -8.150 -23.303 1.00 95.25 206 ALA A O 1
ATOM 1607 N N . GLU A 1 207 ? 16.120 -6.521 -24.092 1.00 96.69 207 GLU A N 1
ATOM 1608 C CA . GLU A 1 207 ? 16.825 -6.335 -25.375 1.00 96.69 207 GLU A CA 1
ATOM 1609 C C . GLU A 1 207 ? 18.299 -5.905 -25.191 1.00 96.69 207 GLU A C 1
ATOM 1611 O O . GLU A 1 207 ? 19.121 -6.112 -26.087 1.00 96.69 207 GLU A O 1
ATOM 1616 N N . HIS A 1 208 ? 18.648 -5.331 -24.033 1.00 96.12 208 HIS A N 1
ATOM 1617 C CA . HIS A 1 208 ? 19.981 -4.815 -23.703 1.00 96.12 208 HIS A CA 1
ATOM 1618 C C . HIS A 1 208 ? 20.702 -5.617 -22.604 1.00 96.12 208 HIS A C 1
ATOM 1620 O O . HIS A 1 208 ? 21.654 -5.109 -22.006 1.00 96.12 208 HIS A O 1
ATOM 1626 N N . ASP A 1 209 ? 20.286 -6.865 -22.360 1.00 93.81 209 ASP A N 1
ATOM 1627 C CA . ASP A 1 209 ? 20.807 -7.741 -21.297 1.00 93.81 209 ASP A CA 1
ATOM 1628 C C . ASP A 1 209 ? 20.644 -7.152 -19.880 1.00 93.81 209 ASP A C 1
ATOM 1630 O O . ASP A 1 209 ? 21.450 -7.418 -18.990 1.00 93.81 209 ASP A O 1
ATOM 1634 N N . GLY A 1 210 ? 19.626 -6.315 -19.676 1.00 95.19 210 GLY A N 1
ATOM 1635 C CA . GLY A 1 210 ? 19.298 -5.686 -18.402 1.00 95.19 210 GLY A CA 1
ATOM 1636 C C . GLY A 1 210 ? 18.015 -6.220 -17.761 1.00 95.19 210 GLY A C 1
ATOM 1637 O O . GLY A 1 210 ? 17.260 -6.986 -18.360 1.00 95.19 210 GLY A O 1
ATOM 1638 N N . THR A 1 211 ? 17.752 -5.785 -16.529 1.00 95.62 211 THR A N 1
ATOM 1639 C CA . THR A 1 211 ? 16.519 -6.087 -15.790 1.00 95.62 211 THR A CA 1
ATOM 1640 C C . THR A 1 211 ? 15.942 -4.861 -15.080 1.00 95.62 211 THR A C 1
ATOM 1642 O O . THR A 1 211 ? 16.653 -3.910 -14.747 1.00 95.62 211 THR A O 1
ATOM 1645 N N . VAL A 1 212 ? 14.634 -4.897 -14.835 1.00 96.25 212 VAL A N 1
ATOM 1646 C CA . VAL A 1 212 ? 13.902 -3.918 -14.031 1.00 96.25 212 VAL A CA 1
ATOM 1647 C C . VAL A 1 212 ? 13.543 -4.550 -12.689 1.00 96.25 212 VAL A C 1
ATOM 1649 O O . VAL A 1 212 ? 12.943 -5.627 -12.632 1.00 96.25 212 VAL A O 1
ATOM 1652 N N . ILE A 1 213 ? 13.884 -3.841 -11.619 1.00 94.81 213 ILE A N 1
ATOM 1653 C CA . ILE A 1 213 ? 13.587 -4.161 -10.228 1.00 94.81 213 ILE A CA 1
ATOM 1654 C C . ILE A 1 213 ? 12.455 -3.227 -9.788 1.00 94.81 213 ILE A C 1
ATOM 1656 O O . ILE A 1 213 ? 12.647 -2.015 -9.685 1.00 94.81 213 ILE A O 1
ATOM 1660 N N . ASP A 1 214 ? 11.274 -3.792 -9.563 1.00 93.06 214 ASP A N 1
ATOM 1661 C CA . ASP A 1 214 ? 10.120 -3.064 -9.024 1.00 93.06 214 ASP A CA 1
ATOM 1662 C C . ASP A 1 214 ? 10.130 -3.079 -7.490 1.00 93.06 214 ASP A C 1
ATOM 1664 O O . ASP A 1 214 ? 10.767 -3.933 -6.867 1.00 93.06 214 ASP A O 1
ATOM 1668 N N . ASP A 1 215 ? 9.427 -2.126 -6.886 1.00 91.75 215 ASP A N 1
ATOM 1669 C CA . ASP A 1 215 ? 9.364 -1.948 -5.441 1.00 91.75 215 ASP A CA 1
ATOM 1670 C C . ASP A 1 215 ? 8.144 -2.665 -4.841 1.00 91.75 215 ASP A C 1
ATOM 1672 O O . ASP A 1 215 ? 6.993 -2.431 -5.226 1.00 91.75 215 ASP A O 1
ATOM 1676 N N . ILE A 1 216 ? 8.398 -3.544 -3.871 1.00 91.81 216 ILE A N 1
ATOM 1677 C CA . ILE A 1 216 ? 7.362 -4.210 -3.082 1.00 91.81 216 ILE A CA 1
ATOM 1678 C C . ILE A 1 216 ? 7.486 -3.727 -1.638 1.00 91.81 216 ILE A C 1
ATOM 1680 O O . ILE A 1 216 ? 8.522 -3.902 -1.004 1.00 91.81 216 ILE A O 1
ATOM 1684 N N . VAL A 1 217 ? 6.392 -3.189 -1.096 1.00 94.62 217 VAL A N 1
ATOM 1685 C CA . VAL A 1 217 ? 6.277 -2.642 0.262 1.00 94.62 217 VAL A CA 1
ATOM 1686 C C . VAL A 1 217 ? 5.511 -3.627 1.164 1.00 94.62 217 VAL A C 1
ATOM 1688 O O . VAL A 1 217 ? 4.279 -3.602 1.210 1.00 94.62 217 VAL A O 1
ATOM 1691 N N . PRO A 1 218 ? 6.194 -4.541 1.879 1.00 95.38 218 PRO A N 1
ATOM 1692 C CA . PRO A 1 218 ? 5.540 -5.585 2.677 1.00 95.38 218 PRO A CA 1
ATOM 1693 C C . PRO A 1 218 ? 5.128 -5.127 4.084 1.00 95.38 218 PRO A C 1
ATOM 1695 O O . PRO A 1 218 ? 4.431 -5.855 4.790 1.00 95.38 218 PRO A O 1
ATOM 1698 N N . GLY A 1 219 ? 5.605 -3.961 4.531 1.00 96.62 219 GLY A N 1
ATOM 1699 C CA . GLY A 1 219 ? 5.416 -3.499 5.908 1.00 96.62 219 GLY A CA 1
ATOM 1700 C C . GLY A 1 219 ? 4.081 -2.800 6.159 1.00 96.62 219 GLY A C 1
ATOM 1701 O O . GLY A 1 219 ? 3.580 -2.836 7.279 1.00 96.62 219 GLY A O 1
ATOM 1702 N N . HIS A 1 220 ? 3.510 -2.155 5.142 1.00 98.25 220 HIS A N 1
ATOM 1703 C CA . HIS A 1 220 ? 2.318 -1.317 5.256 1.00 98.25 220 HIS A CA 1
ATOM 1704 C C . HIS A 1 220 ? 1.669 -1.085 3.884 1.00 98.25 220 HIS A C 1
ATOM 1706 O O . HIS A 1 220 ? 2.254 -1.386 2.843 1.00 98.25 220 HIS A O 1
ATOM 1712 N N . THR A 1 221 ? 0.468 -0.515 3.895 1.00 98.50 221 THR A N 1
ATOM 1713 C CA . THR A 1 221 ? -0.166 0.119 2.724 1.00 98.50 221 THR A CA 1
ATOM 1714 C C . THR A 1 221 ? -0.362 1.607 3.006 1.00 98.50 221 THR A C 1
ATOM 1716 O O . THR A 1 221 ? -0.026 2.065 4.092 1.00 98.50 221 THR A O 1
ATOM 1719 N N . GLY A 1 222 ? -0.947 2.359 2.078 1.00 98.44 222 GLY A N 1
ATOM 1720 C CA . GLY A 1 222 ? -1.626 3.617 2.389 1.00 98.44 222 GLY A CA 1
ATOM 1721 C C . GLY A 1 222 ? -3.028 3.397 2.965 1.00 98.44 222 GLY A C 1
ATOM 1722 O O . GLY A 1 222 ? -3.512 2.260 3.040 1.00 98.44 222 GLY A O 1
ATOM 1723 N N . LYS A 1 223 ? -3.734 4.477 3.320 1.00 98.38 223 LYS A N 1
ATOM 1724 C CA . LYS A 1 223 ? -5.139 4.436 3.788 1.00 98.38 223 LYS A CA 1
ATOM 1725 C C . LYS A 1 223 ? -6.136 4.340 2.624 1.00 98.38 223 LYS A C 1
ATOM 1727 O O . LYS A 1 223 ? -7.030 5.173 2.461 1.00 98.38 223 LYS A O 1
ATOM 1732 N N . GLY A 1 224 ? -5.915 3.346 1.770 1.00 97.94 224 GLY A N 1
ATOM 1733 C CA . GLY A 1 224 ? -6.675 3.086 0.551 1.00 97.94 224 GLY A CA 1
ATOM 1734 C C . GLY A 1 224 ? -7.955 2.291 0.773 1.00 97.94 224 GLY A C 1
ATOM 1735 O O . GLY A 1 224 ? -8.483 2.211 1.882 1.00 97.94 224 GLY A O 1
ATOM 1736 N N . ALA A 1 225 ? -8.434 1.659 -0.298 1.00 98.25 225 ALA A N 1
ATOM 1737 C CA . ALA A 1 225 ? -9.667 0.884 -0.265 1.00 98.25 225 ALA A CA 1
ATOM 1738 C C . ALA A 1 225 ? -9.611 -0.284 0.726 1.00 98.25 225 ALA A C 1
ATOM 1740 O O . ALA A 1 225 ? -10.573 -0.500 1.459 1.00 98.25 225 ALA A O 1
ATOM 1741 N N . ASP A 1 226 ? -8.479 -0.987 0.797 1.00 98.62 226 ASP A N 1
ATOM 1742 C CA . ASP A 1 226 ? -8.271 -2.079 1.748 1.00 98.62 226 ASP A CA 1
ATOM 1743 C C . ASP A 1 226 ? -8.422 -1.606 3.205 1.00 98.62 226 ASP A C 1
ATOM 1745 O O . ASP A 1 226 ? -9.136 -2.239 3.981 1.00 98.62 226 ASP A O 1
ATOM 1749 N N . PHE A 1 227 ? -7.846 -0.450 3.560 1.00 98.69 227 PHE A N 1
ATOM 1750 C CA . PHE A 1 227 ? -7.969 0.128 4.902 1.00 98.69 227 PHE A CA 1
ATOM 1751 C C . PHE A 1 227 ? -9.397 0.598 5.205 1.00 98.69 227 PHE A C 1
ATOM 1753 O O . PHE A 1 227 ? -9.916 0.320 6.281 1.00 98.69 227 PHE A O 1
ATOM 1760 N N . ARG A 1 228 ? -10.081 1.242 4.248 1.00 98.50 228 ARG A N 1
ATOM 1761 C CA . ARG A 1 228 ? -11.485 1.659 4.434 1.00 98.50 228 ARG A CA 1
ATOM 1762 C C . ARG A 1 228 ? -12.429 0.467 4.606 1.00 98.50 228 ARG A C 1
ATOM 1764 O O . ARG A 1 228 ? -13.338 0.519 5.428 1.00 98.50 228 ARG A O 1
ATOM 1771 N N . LEU A 1 229 ? -12.210 -0.621 3.869 1.00 98.69 229 LEU A N 1
ATOM 1772 C CA . LEU A 1 229 ? -12.974 -1.862 4.036 1.00 98.69 229 LEU A CA 1
ATOM 1773 C C . LEU A 1 229 ? -12.685 -2.532 5.385 1.00 98.69 229 LEU A C 1
ATOM 1775 O O . LEU A 1 229 ? -13.602 -3.076 6.002 1.00 98.69 229 LEU A O 1
ATOM 1779 N N . ALA A 1 230 ? -11.439 -2.455 5.856 1.00 98.69 230 ALA A N 1
ATOM 1780 C CA . ALA A 1 230 ? -11.043 -2.928 7.175 1.00 98.69 230 ALA A CA 1
ATOM 1781 C C . ALA A 1 230 ? -11.745 -2.139 8.297 1.00 98.69 230 ALA A C 1
ATOM 1783 O O . ALA A 1 230 ? -12.370 -2.741 9.167 1.00 98.69 230 ALA A O 1
ATOM 1784 N N . GLU A 1 231 ? -11.770 -0.804 8.212 1.00 98.50 231 GLU A N 1
ATOM 1785 C CA . GLU A 1 231 ? -12.515 0.065 9.140 1.00 98.50 231 GLU A CA 1
ATOM 1786 C C . GLU A 1 231 ? -14.015 -0.284 9.208 1.00 98.50 231 GLU A C 1
ATOM 1788 O O . GLU A 1 231 ? -14.641 -0.186 10.265 1.00 98.50 231 GLU A O 1
ATOM 1793 N N . MET A 1 232 ? -14.590 -0.740 8.091 1.00 98.50 232 MET A N 1
ATOM 1794 C CA . MET A 1 232 ? -15.995 -1.157 7.977 1.00 98.50 232 MET A CA 1
ATOM 1795 C C . MET A 1 232 ? -16.239 -2.631 8.328 1.00 98.50 232 MET A C 1
ATOM 1797 O O . MET A 1 232 ? -17.324 -3.158 8.046 1.00 98.50 232 MET A O 1
ATOM 1801 N N . ASN A 1 233 ? -15.247 -3.304 8.920 1.00 98.31 233 ASN A N 1
ATOM 1802 C CA . ASN A 1 233 ? -15.290 -4.718 9.288 1.00 98.31 233 ASN A CA 1
ATOM 1803 C C . ASN A 1 233 ? -15.767 -5.630 8.141 1.00 98.31 233 ASN A C 1
ATOM 1805 O O . ASN A 1 233 ? -16.544 -6.567 8.343 1.00 98.31 233 ASN A O 1
ATOM 1809 N N . PHE A 1 234 ? -15.383 -5.320 6.902 1.00 98.12 234 PHE A N 1
ATOM 1810 C CA . PHE A 1 234 ? -15.846 -6.077 5.749 1.00 98.12 234 PHE A CA 1
ATOM 1811 C C . PHE A 1 234 ? -15.004 -7.344 5.580 1.00 98.12 234 PHE A C 1
ATOM 1813 O O . PHE A 1 234 ? -13.833 -7.269 5.223 1.00 98.12 234 PHE A O 1
ATOM 1820 N N . ARG A 1 235 ? -15.610 -8.522 5.774 1.00 96.25 235 ARG A N 1
ATOM 1821 C CA . ARG A 1 235 ? -14.976 -9.837 5.536 1.00 96.25 235 ARG A CA 1
ATOM 1822 C C . ARG A 1 235 ? -13.610 -9.967 6.239 1.00 96.25 235 ARG A C 1
ATOM 1824 O O . ARG A 1 235 ? -13.526 -9.769 7.442 1.00 96.25 235 ARG A O 1
ATOM 1831 N N . ASP A 1 236 ? -12.569 -10.337 5.497 1.00 96.56 236 ASP A N 1
ATOM 1832 C CA . ASP A 1 236 ? -11.197 -10.577 5.946 1.00 96.56 236 ASP A CA 1
ATOM 1833 C C . ASP A 1 236 ? -10.288 -9.338 5.841 1.00 96.56 236 ASP A C 1
ATOM 1835 O O . ASP A 1 236 ? -9.104 -9.421 6.160 1.00 96.56 236 ASP A O 1
ATOM 1839 N N . TYR A 1 237 ? -10.817 -8.176 5.443 1.00 98.38 237 TYR A N 1
ATOM 1840 C CA . TYR A 1 237 ? -10.031 -6.945 5.314 1.00 98.38 237 TYR A CA 1
ATOM 1841 C C . TYR A 1 237 ? -9.411 -6.445 6.628 1.00 98.38 237 TYR A C 1
ATOM 1843 O O . TYR A 1 237 ? -8.259 -6.009 6.580 1.00 98.38 237 TYR A O 1
ATOM 1851 N N . PRO A 1 238 ? -10.074 -6.537 7.802 1.00 98.12 238 PRO A N 1
ATOM 1852 C CA . PRO A 1 238 ? -9.423 -6.224 9.077 1.00 98.12 238 PRO A CA 1
ATOM 1853 C C . PRO A 1 238 ? -8.133 -7.020 9.303 1.00 98.12 238 PRO A C 1
ATOM 1855 O O . PRO A 1 238 ? -7.148 -6.473 9.790 1.00 98.12 238 PRO A O 1
ATOM 1858 N N . GLY A 1 239 ? -8.102 -8.279 8.850 1.00 97.94 239 GLY A N 1
ATOM 1859 C CA . GLY A 1 239 ? -6.943 -9.164 8.958 1.00 97.94 239 GLY A CA 1
ATOM 1860 C C . GLY A 1 239 ? -5.741 -8.752 8.103 1.00 97.94 239 GLY A C 1
ATOM 1861 O O . GLY A 1 239 ? -4.660 -9.320 8.243 1.00 97.94 239 GLY A O 1
ATOM 1862 N N . ILE A 1 240 ? -5.880 -7.753 7.221 1.00 98.62 240 ILE A N 1
ATOM 1863 C CA . ILE A 1 240 ? -4.736 -7.164 6.509 1.00 98.62 240 ILE A CA 1
ATOM 1864 C C . ILE A 1 240 ? -3.829 -6.414 7.486 1.00 98.62 240 ILE A C 1
ATOM 1866 O O . ILE A 1 240 ? -2.627 -6.358 7.246 1.00 98.62 240 ILE A O 1
ATOM 1870 N N . TYR A 1 241 ? -4.364 -5.855 8.575 1.00 98.69 241 TYR A N 1
ATOM 1871 C CA . TYR A 1 241 ? -3.662 -4.893 9.421 1.00 98.69 241 TYR A CA 1
ATOM 1872 C C . TYR A 1 241 ? -3.583 -5.333 10.879 1.00 98.69 241 TYR A C 1
ATOM 1874 O O . TYR A 1 241 ? -4.390 -6.115 11.376 1.00 98.69 241 TYR A O 1
ATOM 1882 N N . HIS A 1 242 ? -2.604 -4.792 11.599 1.00 98.25 242 HIS A N 1
ATOM 1883 C CA . HIS A 1 242 ? -2.579 -4.883 13.056 1.00 98.25 242 HIS A CA 1
ATOM 1884 C C . HIS A 1 242 ? -3.577 -3.866 13.618 1.00 98.25 242 HIS A C 1
ATOM 1886 O O . HIS A 1 242 ? -3.193 -2.748 13.967 1.00 98.25 242 HIS A O 1
ATOM 1892 N N . MET A 1 243 ? -4.859 -4.231 13.643 1.00 97.69 243 MET A N 1
ATOM 1893 C CA . MET A 1 243 ? -5.944 -3.385 14.133 1.00 97.69 243 MET A CA 1
ATOM 1894 C C . MET A 1 243 ? -6.856 -4.127 15.107 1.00 97.69 243 MET A C 1
ATOM 1896 O O . MET A 1 243 ? -7.099 -5.323 14.963 1.00 97.69 243 MET A O 1
ATOM 1900 N N . VAL A 1 244 ? -7.352 -3.400 16.104 1.00 98.19 244 VAL A N 1
ATOM 1901 C CA . VAL A 1 244 ? -8.168 -3.929 17.199 1.00 98.19 244 VAL A CA 1
ATOM 1902 C C . VAL A 1 244 ? -9.421 -3.069 17.330 1.00 98.19 244 VAL A C 1
ATOM 1904 O O . VAL A 1 244 ? -9.309 -1.857 17.523 1.00 98.19 244 VAL A O 1
ATOM 1907 N N . ASP A 1 245 ? -10.602 -3.682 17.201 1.00 98.31 245 ASP A N 1
ATOM 1908 C CA . ASP A 1 245 ? -11.885 -3.032 17.508 1.00 98.31 245 ASP A CA 1
ATOM 1909 C C . ASP A 1 245 ? -12.008 -2.910 19.024 1.00 98.31 245 ASP A C 1
ATOM 1911 O O . ASP A 1 245 ? -12.073 -3.924 19.723 1.00 98.31 245 ASP A O 1
ATOM 1915 N N . ILE A 1 246 ? -12.011 -1.681 19.533 1.00 98.69 246 ILE A N 1
ATOM 1916 C CA . ILE A 1 246 ? -12.116 -1.434 20.970 1.00 98.69 246 ILE A CA 1
ATOM 1917 C C . ILE A 1 246 ? -13.598 -1.469 21.368 1.00 98.69 246 ILE A C 1
ATOM 1919 O O . ILE A 1 246 ? -14.394 -0.732 20.769 1.00 98.69 246 ILE A O 1
ATOM 1923 N N . PRO A 1 247 ? -13.986 -2.292 22.363 1.00 97.94 247 PRO A N 1
ATOM 1924 C CA . PRO A 1 247 ? -15.352 -2.330 22.876 1.00 97.94 247 PRO A CA 1
ATOM 1925 C C . PRO A 1 247 ? -15.842 -0.947 23.310 1.00 97.94 247 PRO A C 1
ATOM 1927 O O . PRO A 1 247 ? -15.067 -0.124 23.797 1.00 97.94 247 PRO A O 1
ATOM 1930 N N . GLU A 1 248 ? -17.131 -0.683 23.106 1.00 97.56 248 GLU A N 1
ATOM 1931 C CA . GLU A 1 248 ? -17.722 0.643 23.326 1.00 97.56 248 GLU A CA 1
ATOM 1932 C C . GLU A 1 248 ? -17.628 1.075 24.793 1.00 97.56 248 GLU A C 1
ATOM 1934 O O . GLU A 1 248 ? -17.382 2.245 25.087 1.00 97.56 248 GLU A O 1
ATOM 1939 N N . GLU A 1 249 ? -17.726 0.114 25.712 1.00 97.81 249 GLU A N 1
ATOM 1940 C CA . GLU A 1 249 ? -17.546 0.302 27.150 1.00 97.81 249 GLU A CA 1
ATOM 1941 C C . GLU A 1 249 ? -16.172 0.868 27.542 1.00 97.81 249 GLU A C 1
ATOM 1943 O O . GLU A 1 249 ? -16.078 1.524 28.577 1.00 97.81 249 GLU A O 1
ATOM 1948 N N . ASP A 1 250 ? -15.148 0.679 26.701 1.00 98.44 250 ASP A N 1
ATOM 1949 C CA . ASP A 1 250 ? -13.769 1.119 26.941 1.00 98.44 250 ASP A CA 1
ATOM 1950 C C . ASP A 1 250 ? -13.350 2.303 26.048 1.00 98.44 250 ASP A C 1
ATOM 1952 O O . ASP A 1 250 ? -12.175 2.679 25.984 1.00 98.44 250 ASP A O 1
ATOM 1956 N N . TRP A 1 251 ? -14.294 2.956 25.358 1.00 98.44 251 TRP A N 1
ATOM 1957 C CA . TRP A 1 251 ? -13.986 4.138 24.539 1.00 98.44 251 TRP A CA 1
ATOM 1958 C C . TRP A 1 251 ? -13.490 5.335 25.350 1.00 98.44 251 TRP A C 1
ATOM 1960 O O . TRP A 1 251 ? -12.859 6.225 24.783 1.00 98.44 251 TRP A O 1
ATOM 1970 N N . ASN A 1 252 ? -13.698 5.339 26.667 1.00 97.94 252 ASN A N 1
ATOM 1971 C CA . ASN A 1 252 ? -13.097 6.307 27.585 1.00 97.94 252 ASN A CA 1
ATOM 1972 C C . ASN A 1 252 ? -11.558 6.218 27.641 1.00 97.94 252 ASN A C 1
ATOM 1974 O O . ASN A 1 252 ? -10.925 7.138 28.154 1.00 97.94 252 ASN A O 1
ATOM 1978 N N . LEU A 1 253 ? -10.953 5.134 27.139 1.00 98.06 253 LEU A N 1
ATOM 1979 C CA . LEU A 1 253 ? -9.498 4.989 27.002 1.00 98.06 253 LEU A CA 1
ATOM 1980 C C . LEU A 1 253 ? -8.947 5.659 25.734 1.00 98.06 253 LEU A C 1
ATOM 1982 O O . LEU A 1 253 ? -7.731 5.767 25.568 1.00 98.06 253 LEU A O 1
ATOM 1986 N N . LEU A 1 254 ? -9.823 6.067 24.815 1.00 98.50 254 LEU A N 1
ATOM 1987 C CA . LEU A 1 254 ? -9.456 6.558 23.495 1.00 98.50 254 LEU A CA 1
ATOM 1988 C C . LEU A 1 254 ? -9.568 8.087 23.447 1.00 98.50 254 LEU A C 1
ATOM 1990 O O . LEU A 1 254 ? -10.586 8.628 23.876 1.00 98.50 254 LEU A O 1
ATOM 1994 N N . PRO A 1 255 ? -8.586 8.799 22.868 1.00 97.56 255 PRO A N 1
ATOM 1995 C CA . PRO A 1 255 ? -8.705 10.238 22.660 1.00 97.56 255 PRO A CA 1
ATOM 1996 C C . PRO A 1 255 ? -9.820 10.564 21.661 1.00 97.56 255 PRO A C 1
ATOM 1998 O O . PRO A 1 255 ? -10.155 9.747 20.799 1.00 97.56 255 PRO A O 1
ATOM 2001 N N . ASP A 1 256 ? -10.355 11.779 21.725 1.00 97.12 256 ASP A N 1
ATOM 2002 C CA . ASP A 1 256 ? -11.234 12.291 20.676 1.00 97.12 256 ASP A CA 1
ATOM 2003 C C . ASP A 1 256 ? -10.450 12.517 19.381 1.00 97.12 256 ASP A C 1
ATOM 2005 O O . ASP A 1 256 ? -9.314 12.998 19.387 1.00 97.12 256 ASP A O 1
ATOM 2009 N N . VAL A 1 257 ? -11.065 12.170 18.251 1.00 97.69 257 VAL A N 1
ATOM 2010 C CA . VAL A 1 257 ? -10.483 12.436 16.932 1.00 97.69 257 VAL A CA 1
ATOM 2011 C C . VAL A 1 257 ? -10.917 13.832 16.484 1.00 97.69 257 VAL A C 1
ATOM 2013 O O . VAL A 1 257 ? -12.123 14.089 16.459 1.00 97.69 257 VAL A O 1
ATOM 2016 N N . PRO A 1 258 ? -9.979 14.730 16.122 1.00 96.56 258 PRO A N 1
ATOM 2017 C CA . PRO A 1 258 ? -10.317 16.074 15.667 1.00 96.56 258 PRO A CA 1
ATOM 2018 C C . PRO A 1 258 ? -11.275 16.078 14.472 1.00 96.56 258 PRO A C 1
ATOM 2020 O O . PRO A 1 258 ? -11.222 15.198 13.610 1.00 96.56 258 PRO A O 1
ATOM 2023 N N . GLU A 1 259 ? -12.122 17.104 14.386 1.00 93.00 259 GLU A N 1
ATOM 2024 C CA . GLU A 1 259 ? -13.041 17.269 13.260 1.00 93.00 259 GLU A CA 1
ATOM 2025 C C . GLU A 1 259 ? -12.276 17.315 11.925 1.00 93.00 259 GLU A C 1
ATOM 2027 O O . GLU A 1 259 ? -11.250 17.981 11.790 1.00 93.00 259 GLU A O 1
ATOM 2032 N N . GLY A 1 260 ? -12.763 16.565 10.933 1.00 90.69 260 GLY A N 1
ATOM 2033 C CA . GLY A 1 260 ? -12.127 16.437 9.618 1.00 90.69 260 GLY A CA 1
ATOM 2034 C C . GLY A 1 260 ? -10.965 15.438 9.548 1.00 90.69 260 GLY A C 1
ATOM 2035 O O . GLY A 1 260 ? -10.591 15.043 8.443 1.00 90.69 260 GLY A O 1
ATOM 2036 N N . ALA A 1 261 ? -10.429 14.973 10.681 1.00 94.25 261 ALA A N 1
ATOM 2037 C CA . ALA A 1 261 ? -9.447 13.892 10.713 1.00 94.25 261 ALA A CA 1
ATOM 2038 C C . ALA A 1 261 ? -10.132 12.514 10.703 1.00 94.25 261 ALA A C 1
ATOM 2040 O O . ALA A 1 261 ? -11.240 12.333 11.210 1.00 94.25 261 ALA A O 1
ATOM 2041 N N . ASP A 1 262 ? -9.464 11.512 10.130 1.00 94.75 262 ASP A N 1
ATOM 2042 C CA . ASP A 1 262 ? -9.945 10.126 10.156 1.00 94.75 262 ASP A CA 1
ATOM 2043 C C . ASP A 1 262 ? -9.363 9.307 11.318 1.00 94.75 262 ASP A C 1
ATOM 2045 O O . ASP A 1 262 ? -9.939 8.293 11.711 1.00 94.75 262 ASP A O 1
ATOM 2049 N N . SER A 1 263 ? -8.257 9.767 11.901 1.00 97.50 263 SER A N 1
ATOM 2050 C CA . SER A 1 263 ? -7.590 9.155 13.046 1.00 97.50 263 SER A CA 1
ATOM 2051 C C . SER A 1 263 ? -6.737 10.165 13.810 1.00 97.50 263 SER A C 1
ATOM 2053 O O . SER A 1 263 ? -6.353 11.190 13.248 1.00 97.50 263 SER A O 1
ATOM 2055 N N . VAL A 1 264 ? -6.345 9.823 15.036 1.00 98.38 264 VAL A N 1
ATOM 2056 C CA . VAL A 1 264 ? -5.374 10.581 15.842 1.00 98.38 264 VAL A CA 1
ATOM 2057 C C . VAL A 1 264 ? -4.340 9.637 16.467 1.00 98.38 264 VAL A C 1
ATOM 2059 O O . VAL A 1 264 ? -4.680 8.505 16.822 1.00 98.38 264 VAL A O 1
ATOM 2062 N N . ASN A 1 265 ? -3.084 10.084 16.586 1.00 98.44 265 ASN A N 1
ATOM 2063 C CA . ASN A 1 265 ? -2.038 9.321 17.271 1.00 98.44 265 ASN A CA 1
ATOM 2064 C C . ASN A 1 265 ? -2.366 9.201 18.763 1.00 98.44 265 ASN A C 1
ATOM 2066 O O . ASN A 1 265 ? -2.816 10.160 19.389 1.00 98.44 265 ASN A O 1
ATOM 2070 N N . LEU A 1 266 ? -2.153 8.016 19.332 1.00 98.50 266 LEU A N 1
ATOM 2071 C CA . LEU A 1 266 ? -2.311 7.819 20.765 1.00 98.50 266 LEU A CA 1
ATOM 2072 C C . LEU A 1 266 ? -1.185 8.528 21.510 1.00 98.50 266 LEU A C 1
ATOM 2074 O O . LEU A 1 266 ? -0.018 8.400 21.135 1.00 98.50 266 LEU A O 1
ATOM 2078 N N . SER A 1 267 ? -1.531 9.203 22.604 1.00 97.94 267 SER A N 1
ATOM 2079 C CA . SER A 1 267 ? -0.535 9.668 23.563 1.00 97.94 267 SER A CA 1
ATOM 2080 C C . SER A 1 267 ? 0.127 8.473 24.267 1.00 97.94 267 SER A C 1
ATOM 2082 O O . SER A 1 267 ? -0.469 7.389 24.332 1.00 97.94 267 SER A O 1
ATOM 2084 N N . PRO A 1 268 ? 1.326 8.645 24.852 1.00 97.94 268 PRO A N 1
ATOM 2085 C CA . PRO A 1 268 ? 1.961 7.595 25.651 1.00 97.94 268 PRO A CA 1
ATOM 2086 C C . PRO A 1 268 ? 1.071 7.069 26.789 1.00 97.94 268 PRO A C 1
ATOM 2088 O O . PRO A 1 268 ? 1.074 5.872 27.076 1.00 97.94 268 PRO A O 1
ATOM 2091 N N . ASP A 1 269 ? 0.265 7.941 27.401 1.00 98.12 269 ASP A N 1
ATOM 2092 C CA . ASP A 1 269 ? -0.657 7.561 28.475 1.00 98.12 269 ASP A CA 1
ATOM 2093 C C . ASP A 1 269 ? -1.817 6.700 27.957 1.00 98.12 269 ASP A C 1
ATOM 2095 O O . ASP A 1 269 ? -2.147 5.684 28.572 1.00 98.12 269 ASP A O 1
ATOM 2099 N N . ALA A 1 270 ? -2.402 7.052 26.805 1.00 98.31 270 ALA A N 1
ATOM 2100 C CA . ALA A 1 270 ? -3.459 6.260 26.174 1.00 98.31 270 ALA A CA 1
ATOM 2101 C C . ALA A 1 270 ? -2.933 4.900 25.674 1.00 98.31 270 ALA A C 1
ATOM 2103 O O . ALA A 1 270 ? -3.575 3.871 25.887 1.00 98.31 270 ALA A O 1
ATOM 2104 N N . GLU A 1 271 ? -1.732 4.869 25.079 1.00 98.62 271 GLU A N 1
ATOM 2105 C CA . GLU A 1 271 ? -1.042 3.627 24.696 1.00 98.62 271 GLU A CA 1
ATOM 2106 C C . GLU A 1 271 ? -0.833 2.718 25.916 1.00 98.62 271 GLU A C 1
ATOM 2108 O O . GLU A 1 271 ? -1.145 1.525 25.868 1.00 98.62 271 GLU A O 1
ATOM 2113 N N . GLN A 1 272 ? -0.359 3.276 27.034 1.00 98.62 272 GLN A N 1
ATOM 2114 C CA . GLN A 1 272 ? -0.160 2.518 28.266 1.00 98.62 272 GLN A CA 1
ATOM 2115 C C . GLN A 1 272 ? -1.485 2.036 28.875 1.00 98.62 272 GLN A C 1
ATOM 2117 O O . GLN A 1 272 ? -1.544 0.923 29.402 1.00 98.62 272 GLN A O 1
ATOM 2122 N N . ALA A 1 273 ? -2.546 2.843 28.829 1.00 98.56 273 ALA A N 1
ATOM 2123 C CA . ALA A 1 273 ? -3.859 2.458 29.341 1.00 98.56 273 ALA A CA 1
ATOM 2124 C C . ALA A 1 273 ? -4.441 1.270 28.558 1.00 98.56 273 ALA A C 1
ATOM 2126 O O . ALA A 1 273 ? -4.853 0.281 29.164 1.00 98.56 273 ALA A O 1
ATOM 2127 N N . LEU A 1 274 ? -4.378 1.313 27.224 1.00 98.69 274 LEU A N 1
ATOM 2128 C CA . LEU A 1 274 ? -4.809 0.208 26.362 1.00 98.69 274 LEU A CA 1
ATOM 2129 C C . LEU A 1 274 ? -3.934 -1.041 26.525 1.00 98.69 274 LEU A C 1
ATOM 2131 O O . LEU A 1 274 ? -4.448 -2.158 26.478 1.00 98.69 274 LEU A O 1
ATOM 2135 N N . GLN A 1 275 ? -2.628 -0.871 26.762 1.00 98.56 275 GLN A N 1
ATOM 2136 C CA . GLN A 1 275 ? -1.733 -1.981 27.092 1.00 98.56 275 GLN A CA 1
ATOM 2137 C C . GLN A 1 275 ? -2.131 -2.650 28.413 1.00 98.56 275 GLN A C 1
ATOM 2139 O O . GLN A 1 275 ? -2.221 -3.873 28.483 1.00 98.56 275 GLN A O 1
ATOM 2144 N N . LYS A 1 276 ? -2.402 -1.861 29.461 1.00 98.44 276 LYS A N 1
ATOM 2145 C CA . LYS A 1 276 ? -2.850 -2.369 30.770 1.00 98.44 276 LYS A CA 1
ATOM 2146 C C . LYS A 1 276 ? -4.201 -3.082 30.683 1.00 98.44 276 LYS A C 1
ATOM 2148 O O . LYS A 1 276 ? -4.399 -4.063 31.390 1.00 98.44 276 LYS A O 1
ATOM 2153 N N . ALA A 1 277 ? -5.095 -2.608 29.816 1.00 98.19 277 ALA A N 1
ATOM 2154 C CA . ALA A 1 277 ? -6.373 -3.254 29.526 1.00 98.19 277 ALA A CA 1
ATOM 2155 C C . ALA A 1 277 ? -6.232 -4.535 28.676 1.00 98.19 277 ALA A C 1
ATOM 2157 O O . ALA A 1 277 ? -7.175 -5.313 28.583 1.00 98.19 277 ALA A O 1
ATOM 2158 N N . GLY A 1 278 ? -5.059 -4.786 28.083 1.00 98.12 278 GLY A N 1
ATOM 2159 C CA . GLY A 1 278 ? -4.775 -5.996 27.309 1.00 98.12 278 GLY A CA 1
ATOM 2160 C C . GLY A 1 278 ? -5.182 -5.932 25.834 1.00 98.12 278 GLY A C 1
ATOM 2161 O O . GLY A 1 278 ? -5.162 -6.963 25.166 1.00 98.12 278 GLY A O 1
ATOM 2162 N N . TYR A 1 279 ? -5.522 -4.751 25.305 1.00 98.38 279 TYR A N 1
ATOM 2163 C CA . TYR A 1 279 ? -5.947 -4.595 23.907 1.00 98.38 279 TYR A CA 1
ATOM 2164 C C . TYR A 1 279 ? -4.787 -4.568 22.914 1.00 98.38 279 TYR A C 1
ATOM 2166 O O . TYR A 1 279 ? -4.901 -5.087 21.806 1.00 98.38 279 TYR A O 1
ATOM 2174 N N . ILE A 1 280 ? -3.668 -3.954 23.299 1.00 98.12 280 ILE A N 1
ATOM 2175 C CA . ILE A 1 280 ? -2.478 -3.826 22.454 1.00 98.12 280 ILE A CA 1
ATOM 2176 C C . ILE A 1 280 ? -1.226 -4.202 23.237 1.00 98.12 280 ILE A C 1
ATOM 2178 O O . ILE A 1 280 ? -1.178 -4.107 24.460 1.00 98.12 280 ILE A O 1
ATOM 2182 N N . ILE A 1 281 ? -0.160 -4.553 22.520 1.00 96.44 281 ILE A N 1
ATOM 2183 C CA . ILE A 1 281 ? 1.146 -4.832 23.137 1.00 96.44 281 ILE A CA 1
ATOM 2184 C C . ILE A 1 281 ? 1.814 -3.578 23.725 1.00 96.44 281 ILE A C 1
ATOM 2186 O O . ILE A 1 281 ? 2.777 -3.697 24.480 1.00 96.44 281 ILE A O 1
ATOM 2190 N N . GLY A 1 282 ? 1.290 -2.390 23.406 1.00 95.81 282 GLY A N 1
ATOM 2191 C CA . GLY A 1 282 ? 1.798 -1.098 23.851 1.00 95.81 282 GLY A CA 1
ATOM 2192 C C . GLY A 1 282 ? 3.036 -0.655 23.073 1.00 95.81 282 GLY A C 1
ATOM 2193 O O . GLY A 1 282 ? 3.151 -0.890 21.864 1.00 95.81 282 GLY A O 1
ATOM 2194 N N . ARG A 1 283 ? 3.959 -0.003 23.785 1.00 95.62 283 ARG A N 1
ATOM 2195 C CA . ARG A 1 283 ? 5.151 0.629 23.214 1.00 95.62 283 ARG A CA 1
ATOM 2196 C C . ARG A 1 283 ? 6.068 -0.373 22.510 1.00 95.62 283 ARG A C 1
ATOM 2198 O O . ARG A 1 283 ? 6.509 -1.355 23.104 1.00 95.62 283 ARG A O 1
ATOM 2205 N N . LEU A 1 284 ? 6.444 -0.066 21.267 1.00 95.44 284 LEU A N 1
ATOM 2206 C CA . LEU A 1 284 ? 7.454 -0.828 20.520 1.00 95.44 284 LEU A CA 1
ATOM 2207 C C . LEU A 1 284 ? 8.880 -0.329 20.787 1.00 95.44 284 LEU A C 1
ATOM 2209 O O . LEU A 1 284 ? 9.095 0.767 21.301 1.00 95.44 284 LEU A O 1
ATOM 2213 N N . GLN A 1 285 ? 9.871 -1.115 20.354 1.00 93.00 285 GLN A N 1
ATOM 2214 C CA . GLN A 1 285 ? 11.299 -0.810 20.525 1.00 93.00 285 GLN A CA 1
ATOM 2215 C C . GLN A 1 285 ? 11.713 0.563 19.973 1.00 93.00 285 GLN A C 1
ATOM 2217 O O . GLN A 1 285 ? 12.619 1.197 20.511 1.00 93.00 285 GLN A O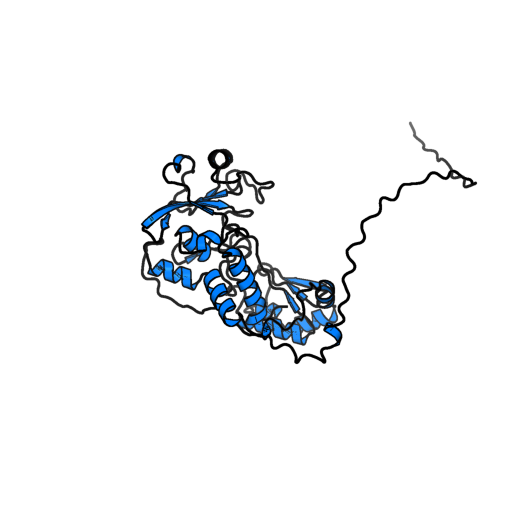 1
ATOM 2222 N N . ARG A 1 286 ? 11.085 1.014 18.881 1.00 94.75 286 ARG A N 1
ATOM 2223 C CA . ARG A 1 286 ? 11.381 2.290 18.221 1.00 94.75 286 ARG A CA 1
ATOM 2224 C C . ARG A 1 286 ? 10.102 2.947 17.731 1.00 94.75 286 ARG A C 1
ATOM 2226 O O . ARG A 1 286 ? 9.187 2.261 17.283 1.00 94.75 286 ARG A O 1
ATOM 2233 N N . VAL A 1 287 ? 10.087 4.275 17.778 1.00 96.38 287 VAL A N 1
ATOM 2234 C CA . VAL A 1 287 ? 9.072 5.129 17.156 1.00 96.38 287 VAL A CA 1
ATOM 2235 C C . VAL A 1 287 ? 9.779 5.880 16.033 1.00 96.38 287 VAL A C 1
ATOM 2237 O O . VAL A 1 287 ? 10.473 6.864 16.277 1.00 96.38 287 VAL A O 1
ATOM 2240 N N . ILE A 1 288 ? 9.690 5.360 14.807 1.00 94.81 288 ILE A N 1
ATOM 2241 C CA . ILE A 1 288 ? 10.272 6.028 13.634 1.00 94.81 288 ILE A CA 1
ATOM 2242 C C . ILE A 1 288 ? 9.428 7.270 13.327 1.00 94.81 288 ILE A C 1
ATOM 2244 O O . ILE A 1 288 ? 8.214 7.250 13.541 1.00 94.81 288 ILE A O 1
ATOM 2248 N N . PHE A 1 289 ? 10.077 8.344 12.864 1.00 93.94 289 PHE A N 1
ATOM 2249 C CA . PHE A 1 289 ? 9.459 9.657 12.634 1.00 93.94 289 PHE A CA 1
ATOM 2250 C C . PHE A 1 289 ? 8.795 10.242 13.889 1.00 93.94 289 PHE A C 1
ATOM 2252 O O . PHE A 1 289 ? 7.720 10.825 13.799 1.00 93.94 289 PHE A O 1
ATOM 2259 N N . TYR A 1 290 ? 9.412 10.048 15.062 1.00 96.38 290 TYR A N 1
ATOM 2260 C CA . TYR A 1 290 ? 8.929 10.666 16.294 1.00 96.38 290 TYR A CA 1
ATOM 2261 C C . TYR A 1 290 ? 8.882 12.187 16.144 1.00 96.38 290 TYR A C 1
ATOM 2263 O O . TYR A 1 290 ? 9.891 12.818 15.821 1.00 96.38 290 TYR A O 1
ATOM 2271 N N . GLU A 1 291 ? 7.723 12.758 16.434 1.00 95.81 291 GLU A N 1
ATOM 2272 C CA . GLU A 1 291 ? 7.495 14.194 16.415 1.00 95.81 291 GLU A CA 1
ATOM 2273 C C . GLU A 1 291 ? 6.491 14.540 17.527 1.00 95.81 291 GLU A C 1
ATOM 2275 O O . GLU A 1 291 ? 5.361 14.040 17.495 1.00 95.81 291 GLU A O 1
ATOM 2280 N N . PRO A 1 292 ? 6.881 15.349 18.532 1.00 95.75 292 PRO A N 1
ATOM 2281 C CA . PRO A 1 292 ? 5.995 15.726 19.632 1.00 95.75 292 PRO A CA 1
ATOM 2282 C C . PRO A 1 292 ? 4.668 16.310 19.138 1.00 95.75 292 PRO A C 1
ATOM 2284 O O . PRO A 1 292 ? 4.657 17.201 18.291 1.00 95.75 292 PRO A O 1
ATOM 2287 N N . GLY A 1 293 ? 3.549 15.813 19.669 1.00 92.06 293 GLY A N 1
ATOM 2288 C CA . GLY A 1 293 ? 2.202 16.244 19.277 1.00 92.06 293 GLY A CA 1
ATOM 2289 C C . GLY A 1 293 ? 1.732 15.793 17.885 1.00 92.06 293 GLY A C 1
ATOM 2290 O O . GLY A 1 293 ? 0.601 16.096 17.512 1.00 92.06 293 GLY A O 1
ATOM 2291 N N . VAL A 1 294 ? 2.557 15.063 17.127 1.00 93.44 294 VAL A N 1
ATOM 2292 C CA . VAL A 1 294 ? 2.208 14.532 15.796 1.00 93.44 294 VAL A CA 1
ATOM 2293 C C . VAL A 1 294 ? 2.283 13.006 15.787 1.00 93.44 294 VAL A C 1
ATOM 2295 O O . VAL A 1 294 ? 1.319 12.331 15.422 1.00 93.44 294 VAL A O 1
ATOM 2298 N N . LYS A 1 295 ? 3.421 12.448 16.207 1.00 96.12 295 LYS A N 1
ATOM 2299 C CA . LYS A 1 295 ? 3.667 11.010 16.291 1.00 96.12 295 LYS A CA 1
ATOM 2300 C C . LYS A 1 295 ? 4.551 10.701 17.495 1.00 96.12 295 LYS A C 1
ATOM 2302 O O . LYS A 1 295 ? 5.777 10.686 17.402 1.00 96.12 295 LYS A O 1
ATOM 2307 N N . GLU A 1 296 ? 3.916 10.401 18.616 1.00 96.94 296 GLU A N 1
ATOM 2308 C CA . GLU A 1 296 ? 4.594 10.055 19.867 1.00 96.94 296 GLU A CA 1
ATOM 2309 C C . GLU A 1 296 ? 4.620 8.541 20.106 1.00 96.94 296 GLU A C 1
ATOM 2311 O O . GLU A 1 296 ? 5.530 8.023 20.755 1.00 96.94 296 GLU A O 1
ATOM 2316 N N . THR A 1 297 ? 3.672 7.817 19.506 1.00 98.19 297 THR A N 1
ATOM 2317 C CA . THR A 1 297 ? 3.559 6.353 19.565 1.00 98.19 297 THR A CA 1
ATOM 2318 C C . THR A 1 297 ? 3.511 5.737 18.158 1.00 98.19 297 THR A C 1
ATOM 2320 O O . THR 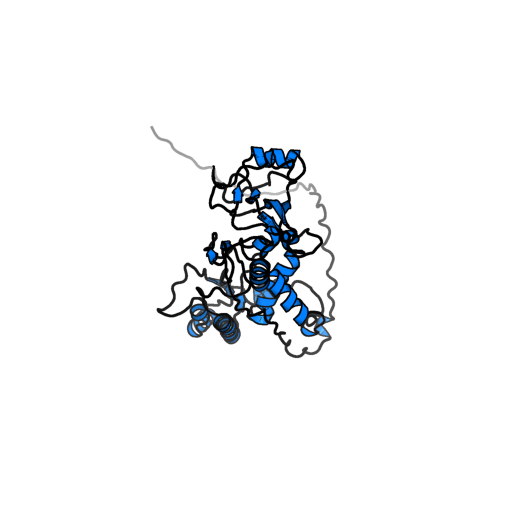A 1 297 ? 3.575 6.433 17.136 1.00 98.19 297 THR A O 1
ATOM 2323 N N . ASN A 1 298 ? 3.434 4.406 18.071 1.00 98.44 298 ASN A N 1
ATOM 2324 C CA . ASN A 1 298 ? 3.173 3.698 16.806 1.00 98.44 298 ASN A CA 1
ATOM 2325 C C . ASN A 1 298 ? 1.698 3.320 16.634 1.00 98.44 298 ASN A C 1
ATOM 2327 O O . ASN A 1 298 ? 1.373 2.542 15.742 1.00 98.44 298 ASN A O 1
ATOM 2331 N N . TRP A 1 299 ? 0.819 3.829 17.494 1.00 98.62 299 TRP A N 1
ATOM 2332 C CA . TRP A 1 299 ? -0.591 3.480 17.492 1.00 98.62 299 TRP A CA 1
ATOM 2333 C C . TRP A 1 299 ? -1.430 4.722 17.245 1.00 98.62 299 TRP A C 1
ATOM 2335 O O . TRP A 1 299 ? -1.193 5.779 17.826 1.00 98.62 299 TRP A O 1
ATOM 2345 N N . SER A 1 300 ? -2.435 4.587 16.395 1.00 98.69 300 SER A N 1
ATOM 2346 C CA . SER A 1 300 ? -3.457 5.609 16.196 1.00 98.69 300 SER A CA 1
ATOM 2347 C C . SER A 1 300 ? -4.828 4.990 16.392 1.00 98.69 300 SER A C 1
ATOM 2349 O O . SER A 1 300 ? -5.007 3.786 16.209 1.00 98.69 300 SER A O 1
ATOM 2351 N N . VAL A 1 301 ? -5.799 5.817 16.760 1.00 98.69 301 VAL A N 1
ATOM 2352 C CA . VAL A 1 301 ? -7.203 5.416 16.842 1.00 98.69 301 VAL A CA 1
ATOM 2353 C C . VAL A 1 301 ? -8.000 6.092 15.738 1.00 98.69 301 VAL A C 1
ATOM 2355 O O . VAL A 1 301 ? -7.800 7.275 15.461 1.00 98.69 301 VAL A O 1
ATOM 2358 N N . THR A 1 302 ? -8.900 5.353 15.099 1.00 98.50 302 THR A N 1
ATOM 2359 C CA . THR A 1 302 ? -9.819 5.906 14.103 1.00 98.50 302 THR A CA 1
ATOM 2360 C C . THR A 1 302 ? -10.936 6.713 14.767 1.00 98.50 302 THR A C 1
ATOM 2362 O O . THR A 1 302 ? -11.289 6.515 15.939 1.00 98.50 302 THR A O 1
ATOM 2365 N N . ARG A 1 303 ? -11.562 7.602 13.993 1.00 97.12 303 ARG A N 1
ATOM 2366 C CA . ARG A 1 303 ? -12.878 8.151 14.353 1.00 97.12 303 ARG A CA 1
ATOM 2367 C C . ARG A 1 303 ? -13.914 7.016 14.458 1.00 97.12 303 ARG A C 1
ATOM 2369 O O . ARG A 1 303 ? -13.653 5.920 13.959 1.00 97.12 303 ARG A O 1
ATOM 2376 N N . PRO A 1 304 ? -15.097 7.248 15.049 1.00 97.06 304 PRO A N 1
ATOM 2377 C CA . PRO A 1 304 ? -16.200 6.299 14.946 1.00 97.06 304 PRO A CA 1
ATOM 2378 C C . PRO A 1 304 ? -16.592 6.058 13.478 1.00 97.06 304 PRO A C 1
ATOM 2380 O O . PRO A 1 304 ? -16.809 7.011 12.718 1.00 97.06 304 PRO A O 1
ATOM 2383 N N . ILE A 1 305 ? -16.677 4.789 13.077 1.00 96.38 305 ILE A N 1
ATOM 2384 C CA . ILE A 1 305 ? -17.107 4.353 11.739 1.00 96.38 305 ILE A CA 1
ATOM 2385 C C . ILE A 1 305 ? -18.201 3.300 11.891 1.00 96.38 305 ILE A C 1
ATOM 2387 O O . ILE A 1 305 ? -18.069 2.381 12.693 1.00 96.38 305 ILE A O 1
ATOM 2391 N N . VAL A 1 306 ? -19.281 3.424 11.118 1.00 97.44 306 VAL A N 1
ATOM 2392 C CA . VAL A 1 306 ? -20.331 2.401 11.070 1.00 97.44 306 VAL A CA 1
ATOM 2393 C C . VAL A 1 306 ? -19.910 1.300 10.104 1.00 97.44 306 VAL A C 1
ATOM 2395 O O . VAL A 1 306 ? -19.538 1.568 8.959 1.00 97.44 306 VAL A O 1
ATOM 2398 N N . ASP A 1 307 ? -19.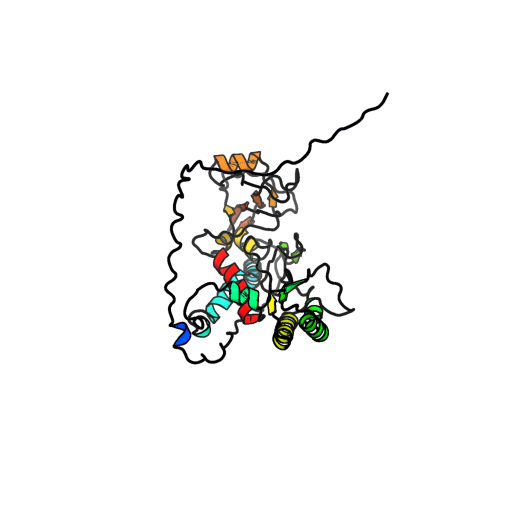949 0.061 10.573 1.00 97.62 307 ASP A N 1
ATOM 2399 C CA . ASP A 1 307 ? -19.541 -1.109 9.810 1.00 97.62 307 ASP A CA 1
ATOM 2400 C C . ASP A 1 307 ? -20.654 -1.638 8.886 1.00 97.62 307 ASP A C 1
ATOM 2402 O O . ASP A 1 307 ? -21.781 -1.137 8.864 1.00 97.62 307 ASP A O 1
ATOM 2406 N N . THR A 1 308 ? -20.345 -2.680 8.111 1.00 97.06 308 THR A N 1
ATOM 2407 C CA . THR A 1 308 ? -21.306 -3.298 7.171 1.00 97.06 308 THR A CA 1
ATOM 2408 C C . THR A 1 308 ? -22.472 -4.048 7.830 1.00 97.06 308 THR A C 1
ATOM 2410 O O . THR A 1 308 ? -23.402 -4.468 7.144 1.00 97.06 308 THR A O 1
ATOM 2413 N N . THR A 1 309 ? -22.455 -4.194 9.156 1.00 96.38 309 THR A N 1
ATOM 2414 C CA . THR A 1 309 ? -23.538 -4.772 9.967 1.00 96.38 309 THR A CA 1
ATOM 2415 C C . THR A 1 309 ? -24.353 -3.711 10.715 1.00 96.38 309 THR A C 1
ATOM 2417 O O . THR A 1 309 ? -25.350 -4.043 11.352 1.00 96.38 309 THR A O 1
ATOM 2420 N N . GLY A 1 310 ? -23.960 -2.435 10.625 1.00 96.38 310 GLY A N 1
ATOM 2421 C CA . GLY A 1 310 ? -24.576 -1.320 11.342 1.00 96.38 310 GLY A CA 1
ATOM 2422 C C . GLY A 1 310 ? -23.993 -1.046 12.734 1.00 96.38 310 GLY A C 1
ATOM 2423 O O . GLY A 1 310 ? -24.489 -0.149 13.413 1.00 96.38 310 GLY A O 1
ATOM 2424 N N . LYS A 1 311 ? -22.949 -1.766 13.169 1.00 97.69 311 LYS A N 1
ATOM 2425 C CA . LYS A 1 311 ? -22.253 -1.505 14.440 1.00 97.69 311 LYS A CA 1
ATOM 2426 C C . LYS A 1 311 ? -21.267 -0.350 14.264 1.00 97.69 311 LYS A C 1
ATOM 2428 O O . LYS A 1 311 ? -20.452 -0.363 13.344 1.00 97.69 311 LYS A O 1
ATOM 2433 N N . THR A 1 312 ? -21.290 0.616 15.178 1.00 98.12 312 THR A N 1
ATOM 2434 C CA . THR A 1 312 ? -20.251 1.651 15.258 1.00 98.12 312 THR A CA 1
ATOM 2435 C C . THR A 1 312 ? -18.988 1.073 15.891 1.00 98.12 312 THR A C 1
ATOM 2437 O O . THR A 1 312 ? -19.050 0.419 16.930 1.00 98.12 312 THR A O 1
ATOM 2440 N N . ARG A 1 313 ? -17.838 1.308 15.263 1.00 98.19 313 ARG A N 1
ATOM 2441 C CA . ARG A 1 313 ? -16.532 0.790 15.677 1.00 98.19 313 ARG A CA 1
ATOM 2442 C C . ARG A 1 313 ? -15.512 1.906 15.804 1.00 98.19 313 ARG A C 1
ATOM 2444 O O . ARG A 1 313 ? -15.602 2.926 15.114 1.00 98.19 313 ARG A O 1
ATOM 2451 N N . ARG A 1 314 ? -14.520 1.674 16.660 1.00 98.50 314 ARG A N 1
ATOM 2452 C CA . ARG A 1 314 ? -13.307 2.487 16.765 1.00 98.50 314 ARG A CA 1
ATOM 2453 C C . ARG A 1 314 ? -12.115 1.550 16.799 1.00 98.50 314 ARG A C 1
ATOM 2455 O O . ARG A 1 314 ? -11.999 0.715 17.693 1.00 98.50 314 ARG A O 1
ATOM 2462 N N . TRP A 1 315 ? -11.237 1.701 15.819 1.00 98.69 315 TRP A N 1
ATOM 2463 C CA . TRP A 1 315 ? -10.096 0.820 15.646 1.00 98.69 315 TRP A CA 1
ATOM 2464 C C . TRP A 1 315 ? -8.846 1.481 16.192 1.00 98.69 315 TRP A C 1
ATOM 2466 O O . TRP A 1 315 ? -8.506 2.591 15.785 1.00 98.69 315 TRP A O 1
ATOM 2476 N N . VAL A 1 316 ? -8.132 0.786 17.070 1.00 98.81 316 VAL A N 1
ATOM 2477 C CA . VAL A 1 316 ? -6.734 1.104 17.364 1.00 98.81 316 VAL A CA 1
ATOM 2478 C C . VAL A 1 316 ? -5.880 0.302 16.397 1.00 98.81 316 VAL A C 1
ATOM 2480 O O . VAL A 1 316 ? -5.992 -0.921 16.345 1.00 98.81 316 VAL A O 1
ATOM 2483 N N . TYR A 1 317 ? -5.049 0.976 15.610 1.00 98.75 317 TYR A N 1
ATOM 2484 C CA . TYR A 1 317 ? -4.226 0.339 14.590 1.00 98.75 317 TYR A CA 1
ATOM 2485 C C . TYR A 1 317 ? -2.759 0.734 14.719 1.00 98.75 317 TYR A C 1
ATOM 2487 O O . TYR A 1 317 ? -2.418 1.858 15.097 1.00 98.75 317 TYR A O 1
ATOM 2495 N N . LEU A 1 318 ? -1.888 -0.213 14.388 1.00 98.62 318 LEU A N 1
ATOM 2496 C CA . LEU A 1 318 ? -0.450 -0.010 14.357 1.00 98.62 318 LEU A CA 1
ATOM 2497 C C . LEU A 1 318 ? -0.038 0.666 13.045 1.00 98.62 318 LEU A C 1
ATOM 2499 O O . LEU A 1 318 ? -0.448 0.252 11.960 1.00 98.62 318 LEU A O 1
ATOM 2503 N N . HIS A 1 319 ? 0.855 1.641 13.140 1.00 97.94 319 HIS A N 1
ATOM 2504 C CA . HIS A 1 319 ? 1.607 2.207 12.028 1.00 97.94 319 HIS A CA 1
ATOM 2505 C C . HIS A 1 319 ? 3.065 2.401 12.469 1.00 97.94 319 HIS A C 1
ATOM 2507 O O . HIS A 1 319 ? 3.388 3.202 13.347 1.00 97.94 319 HIS A O 1
ATOM 2513 N N . TYR A 1 320 ? 3.979 1.626 11.886 1.00 95.62 320 TYR A N 1
ATOM 2514 C CA . TYR A 1 320 ? 5.396 1.705 12.266 1.00 95.62 320 TYR A CA 1
ATOM 2515 C C . TYR A 1 320 ? 6.071 2.976 11.720 1.00 95.62 320 TYR A C 1
ATOM 2517 O O . TYR A 1 320 ? 6.966 3.536 12.353 1.00 95.62 320 TYR A O 1
ATOM 2525 N N . PHE A 1 321 ? 5.592 3.444 10.565 1.00 95.88 321 PHE A N 1
ATOM 2526 C CA . PHE A 1 321 ? 5.986 4.696 9.921 1.00 95.88 321 PHE A CA 1
ATOM 2527 C C . PHE A 1 321 ? 4.897 5.763 10.148 1.00 95.88 321 PHE A C 1
ATOM 2529 O O . PHE A 1 321 ? 4.367 5.875 11.255 1.00 95.88 321 PHE A O 1
ATOM 2536 N N . LYS A 1 322 ? 4.552 6.583 9.151 1.00 96.06 322 LYS A N 1
ATOM 2537 C CA . LYS A 1 322 ? 3.584 7.683 9.311 1.00 96.06 322 LYS A CA 1
ATOM 2538 C C . LYS A 1 322 ? 2.173 7.147 9.577 1.00 96.06 322 LYS A C 1
ATOM 2540 O O . LYS A 1 322 ? 1.849 6.021 9.219 1.00 96.06 322 LYS A O 1
ATOM 2545 N N . ALA A 1 323 ? 1.295 7.963 10.164 1.00 95.88 323 ALA A N 1
ATOM 2546 C CA . ALA A 1 323 ? -0.077 7.544 10.487 1.00 95.88 323 ALA A CA 1
ATOM 2547 C C . ALA A 1 323 ? -0.892 7.096 9.256 1.00 95.88 323 ALA A C 1
ATOM 2549 O O . ALA A 1 323 ? -1.812 6.290 9.392 1.00 95.88 323 ALA A O 1
ATOM 2550 N N . GLY A 1 324 ? -0.539 7.592 8.062 1.00 97.12 324 GLY A N 1
ATOM 2551 C CA . GLY A 1 324 ? -1.097 7.169 6.772 1.00 97.12 324 GLY A CA 1
ATOM 2552 C C . GLY A 1 324 ? -0.595 5.813 6.260 1.00 97.12 324 GLY A C 1
ATOM 2553 O O . GLY A 1 324 ? -1.053 5.383 5.209 1.00 97.12 324 GLY A O 1
ATOM 2554 N N . GLN A 1 325 ? 0.308 5.147 6.989 1.00 98.50 325 GLN A N 1
ATOM 2555 C CA . GLN A 1 325 ? 0.939 3.875 6.627 1.00 98.50 325 GLN A CA 1
ATOM 2556 C C . GLN A 1 325 ? 0.559 2.752 7.617 1.00 98.50 325 GLN A C 1
ATOM 2558 O O . GLN A 1 325 ? 1.402 2.331 8.418 1.00 98.50 325 GLN A O 1
ATOM 2563 N N . PRO A 1 326 ? -0.706 2.280 7.632 1.00 98.56 326 PRO A N 1
ATOM 2564 C CA . PRO A 1 326 ? -1.137 1.194 8.513 1.00 98.56 326 PRO A CA 1
ATOM 2565 C C . PRO A 1 326 ? -0.333 -0.091 8.262 1.00 98.56 326 PRO A C 1
ATOM 2567 O O . PRO A 1 326 ? -0.199 -0.553 7.125 1.00 98.56 326 PRO A O 1
ATOM 2570 N N . SER A 1 327 ? 0.203 -0.671 9.337 1.00 98.38 327 SER A N 1
ATOM 2571 C CA . SER A 1 327 ? 1.105 -1.823 9.284 1.00 98.38 327 SER A CA 1
ATOM 2572 C C . SER A 1 327 ? 0.365 -3.113 8.937 1.00 98.38 327 SER A C 1
ATOM 2574 O O . SER A 1 327 ? -0.616 -3.471 9.597 1.00 98.38 327 SER A O 1
ATOM 2576 N N . ILE A 1 328 ? 0.888 -3.859 7.962 1.00 98.62 328 ILE A N 1
ATOM 2577 C CA . ILE A 1 328 ? 0.336 -5.153 7.543 1.00 98.62 328 ILE A CA 1
ATOM 2578 C C . ILE A 1 328 ? 0.523 -6.200 8.653 1.00 98.62 328 ILE A C 1
ATOM 2580 O O . ILE A 1 328 ? 1.575 -6.261 9.295 1.00 98.62 328 ILE A O 1
ATOM 2584 N N . ASN A 1 329 ? -0.493 -7.033 8.879 1.00 97.81 329 ASN A N 1
ATOM 2585 C CA . ASN A 1 329 ? -0.469 -8.153 9.811 1.00 97.81 329 ASN A CA 1
ATOM 2586 C C . ASN A 1 329 ? -0.116 -9.464 9.103 1.00 97.81 329 ASN A C 1
ATOM 2588 O O . ASN A 1 329 ? -0.913 -10.051 8.374 1.00 97.81 329 ASN A O 1
ATOM 2592 N N . TRP A 1 330 ? 1.108 -9.927 9.352 1.00 97.12 330 TRP A N 1
ATOM 2593 C CA . TRP A 1 330 ? 1.630 -11.199 8.849 1.00 97.12 330 TRP A CA 1
ATOM 2594 C C . TRP A 1 330 ? 1.257 -12.394 9.736 1.00 97.12 330 TRP A C 1
ATOM 2596 O O . TRP A 1 330 ? 1.575 -13.523 9.389 1.00 97.12 330 TRP A O 1
ATOM 2606 N N . LEU A 1 331 ? 0.611 -12.170 10.880 1.00 95.69 331 LEU A N 1
ATOM 2607 C CA . LEU A 1 331 ? 0.223 -13.219 11.827 1.00 95.69 331 LEU A CA 1
ATOM 2608 C C . LEU A 1 331 ? -1.284 -13.500 11.814 1.00 95.69 331 LEU A C 1
ATOM 2610 O O . LEU A 1 331 ? -1.738 -14.416 12.497 1.00 95.69 331 LEU A O 1
ATOM 2614 N N . ASP A 1 332 ? -2.060 -12.724 11.056 1.00 96.69 332 ASP A N 1
ATOM 2615 C CA . ASP A 1 332 ? -3.502 -12.910 10.966 1.00 96.69 332 ASP A CA 1
ATOM 2616 C C . ASP A 1 332 ? -3.853 -14.268 10.320 1.00 96.69 332 ASP A C 1
ATOM 2618 O O . ASP A 1 332 ? -3.334 -14.593 9.244 1.00 96.69 332 ASP A O 1
ATOM 2622 N N . PRO A 1 333 ? -4.760 -15.063 10.920 1.00 95.75 333 PRO A N 1
ATOM 2623 C CA . PRO A 1 333 ? -5.078 -16.412 10.451 1.00 95.75 333 PRO A CA 1
ATOM 2624 C C . PRO A 1 333 ? -5.792 -16.455 9.093 1.00 95.75 333 PRO A C 1
ATOM 2626 O O . PRO A 1 333 ? -5.858 -17.517 8.474 1.00 95.75 333 PRO A O 1
ATOM 2629 N N . THR A 1 334 ? -6.332 -15.336 8.599 1.00 95.75 334 THR A N 1
ATOM 2630 C CA . THR A 1 334 ? -6.903 -15.272 7.245 1.00 95.75 334 THR A CA 1
ATOM 2631 C C . THR A 1 334 ? -5.825 -15.158 6.167 1.00 95.75 334 THR A C 1
ATOM 2633 O O . THR A 1 334 ? -6.130 -15.278 4.976 1.00 95.75 334 THR A O 1
ATOM 2636 N N . PHE A 1 335 ? -4.575 -14.867 6.547 1.00 96.50 335 PHE A N 1
ATOM 2637 C CA . PHE A 1 335 ? -3.466 -14.578 5.638 1.00 96.50 335 PHE A CA 1
ATOM 2638 C C . PHE A 1 335 ? -3.766 -13.445 4.641 1.00 96.50 335 PHE A C 1
ATOM 2640 O O . PHE A 1 335 ? -3.198 -13.416 3.549 1.00 96.50 335 PHE A O 1
ATOM 2647 N N . ALA A 1 336 ? -4.685 -12.525 4.960 1.00 97.69 336 ALA A N 1
ATOM 2648 C CA . ALA A 1 336 ? -5.075 -11.434 4.063 1.00 97.69 336 ALA A CA 1
ATOM 2649 C C . ALA A 1 336 ? -3.883 -10.542 3.686 1.00 97.69 336 ALA A C 1
ATOM 2651 O O . ALA A 1 336 ? -3.648 -10.305 2.501 1.00 97.69 336 ALA A O 1
ATOM 2652 N N . GLY A 1 337 ? -3.069 -10.146 4.671 1.00 97.38 337 GLY A N 1
ATOM 2653 C CA . GLY A 1 337 ? -1.835 -9.391 4.435 1.00 97.38 337 GLY A CA 1
ATOM 2654 C C . GLY A 1 337 ? -0.849 -10.122 3.518 1.00 97.38 337 GLY A C 1
ATOM 2655 O O . GLY A 1 337 ? -0.368 -9.550 2.540 1.00 97.38 337 GLY A O 1
ATOM 2656 N N . MET A 1 338 ? -0.610 -11.415 3.767 1.00 96.69 338 MET A N 1
ATOM 2657 C CA . MET A 1 338 ? 0.289 -12.227 2.935 1.00 96.69 338 MET A CA 1
ATOM 2658 C C . MET A 1 338 ? -0.217 -12.349 1.497 1.00 96.69 338 MET A C 1
ATOM 2660 O O . MET A 1 338 ? 0.541 -12.133 0.554 1.00 96.69 338 MET A O 1
ATOM 2664 N N . ARG A 1 339 ? -1.506 -12.675 1.320 1.00 96.56 339 ARG A N 1
ATOM 2665 C CA . ARG A 1 339 ? -2.141 -12.802 0.001 1.00 96.56 339 ARG A CA 1
ATOM 2666 C C . ARG A 1 339 ? -2.028 -11.506 -0.789 1.00 96.56 339 ARG A C 1
ATOM 2668 O O . ARG A 1 339 ? -1.688 -11.561 -1.966 1.00 96.56 339 ARG A O 1
ATOM 2675 N N . LEU A 1 340 ? -2.270 -10.363 -0.146 1.00 97.44 340 LEU A N 1
ATOM 2676 C CA . LEU A 1 340 ? -2.145 -9.043 -0.760 1.00 97.44 340 LEU A CA 1
ATOM 2677 C C . LEU A 1 340 ? -0.719 -8.805 -1.277 1.00 97.44 340 LEU A C 1
ATOM 2679 O O . LEU A 1 340 ? -0.546 -8.495 -2.454 1.00 97.44 340 LEU A O 1
ATOM 2683 N N . VAL A 1 341 ? 0.297 -8.995 -0.429 1.00 96.75 341 VAL A N 1
ATOM 2684 C CA . VAL A 1 341 ? 1.704 -8.736 -0.790 1.00 96.75 341 VAL A CA 1
ATOM 2685 C C . VAL A 1 341 ? 2.211 -9.716 -1.850 1.00 96.75 341 VAL A C 1
ATOM 2687 O O . VAL A 1 341 ? 2.879 -9.305 -2.796 1.00 96.75 341 VAL A O 1
ATOM 2690 N N . VAL A 1 342 ? 1.869 -11.003 -1.738 1.00 94.75 342 VAL A N 1
ATOM 2691 C CA . VAL A 1 342 ? 2.222 -12.008 -2.753 1.00 94.75 342 VAL A CA 1
ATOM 2692 C C . VAL A 1 342 ? 1.520 -11.709 -4.076 1.00 94.75 342 VAL A C 1
ATOM 2694 O O . VAL A 1 342 ? 2.148 -11.798 -5.125 1.00 94.75 342 VAL A O 1
ATOM 2697 N N . GLY A 1 343 ? 0.244 -11.318 -4.047 1.00 94.88 343 GLY A N 1
ATOM 2698 C CA . GLY A 1 343 ? -0.490 -10.911 -5.244 1.00 94.88 343 GLY A CA 1
ATOM 2699 C C . GLY A 1 343 ? 0.167 -9.735 -5.962 1.00 94.88 343 GLY A C 1
ATOM 2700 O O . GLY A 1 343 ? 0.256 -9.748 -7.186 1.00 94.88 343 GLY A O 1
ATOM 2701 N N . ASP A 1 344 ? 0.693 -8.770 -5.207 1.00 94.69 344 ASP A N 1
ATOM 2702 C CA . ASP A 1 344 ? 1.423 -7.630 -5.760 1.00 94.69 344 ASP A CA 1
ATOM 2703 C C . ASP A 1 344 ? 2.749 -8.044 -6.419 1.00 94.69 344 ASP A C 1
ATOM 2705 O O . ASP A 1 344 ? 3.056 -7.617 -7.532 1.00 94.69 344 ASP A O 1
ATOM 2709 N N . ALA A 1 345 ? 3.505 -8.940 -5.778 1.00 93.38 345 ALA A N 1
ATOM 2710 C CA . ALA A 1 345 ? 4.719 -9.501 -6.367 1.00 93.38 345 ALA A CA 1
ATOM 2711 C C . ALA A 1 345 ? 4.415 -10.293 -7.650 1.00 93.38 345 ALA A C 1
ATOM 2713 O O . ALA A 1 345 ? 5.124 -10.162 -8.648 1.00 93.38 345 ALA A O 1
ATOM 2714 N N . LEU A 1 346 ? 3.334 -11.082 -7.652 1.00 91.75 346 LEU A N 1
ATOM 2715 C CA . LEU A 1 346 ? 2.881 -11.805 -8.839 1.00 91.75 346 LEU A CA 1
ATOM 2716 C C . LEU A 1 346 ? 2.501 -10.834 -9.957 1.00 91.75 346 LEU A C 1
ATOM 2718 O O . LEU A 1 346 ? 2.948 -11.034 -11.078 1.00 91.75 346 LEU A O 1
ATOM 2722 N N . HIS A 1 347 ? 1.752 -9.768 -9.666 1.00 93.12 347 HIS A N 1
ATOM 2723 C CA . HIS A 1 347 ? 1.423 -8.734 -10.650 1.00 93.12 347 HIS A CA 1
ATOM 2724 C C . HIS A 1 347 ? 2.682 -8.154 -11.312 1.00 93.12 347 HIS A C 1
ATOM 2726 O O . HIS A 1 347 ? 2.779 -8.118 -12.540 1.00 93.12 347 HIS A O 1
ATOM 2732 N N . SER A 1 348 ? 3.683 -7.772 -10.517 1.00 92.81 348 SER A N 1
ATOM 2733 C CA . SER A 1 348 ? 4.939 -7.234 -11.045 1.00 92.81 348 SER A CA 1
ATOM 2734 C C . SER A 1 348 ? 5.670 -8.234 -11.951 1.00 92.81 348 SER A C 1
ATOM 2736 O O . SER A 1 348 ? 6.085 -7.881 -13.055 1.00 92.81 348 SER A O 1
ATOM 2738 N N . LEU A 1 349 ? 5.763 -9.500 -11.537 1.00 90.06 349 LEU A N 1
ATOM 2739 C CA . LEU A 1 349 ? 6.487 -10.534 -12.282 1.00 90.06 349 LEU A CA 1
ATOM 2740 C C . LEU A 1 349 ? 5.755 -11.000 -13.551 1.00 90.06 349 LEU A C 1
ATOM 2742 O O . LEU A 1 349 ? 6.390 -11.232 -14.582 1.00 90.06 349 LEU A O 1
ATOM 2746 N N . VAL A 1 350 ? 4.434 -11.186 -13.472 1.00 88.88 350 VAL A N 1
ATOM 2747 C CA . VAL A 1 350 ? 3.651 -11.905 -14.494 1.00 88.88 350 VAL A CA 1
ATOM 2748 C C . VAL A 1 350 ? 2.802 -10.996 -15.384 1.00 88.88 350 VAL A C 1
ATOM 2750 O O . VAL A 1 350 ? 2.418 -11.413 -16.472 1.00 88.88 350 VAL A O 1
ATOM 2753 N N . ASP A 1 351 ? 2.510 -9.765 -14.954 1.00 89.44 351 ASP A N 1
ATOM 2754 C CA . ASP A 1 351 ? 1.770 -8.781 -15.759 1.00 89.44 351 ASP A CA 1
ATOM 2755 C C . ASP A 1 351 ? 2.700 -7.688 -16.298 1.00 89.44 351 ASP A C 1
ATOM 2757 O O . ASP A 1 351 ? 2.722 -7.409 -17.500 1.00 89.44 351 ASP A O 1
ATOM 2761 N N . LEU A 1 352 ? 3.498 -7.083 -15.411 1.00 91.81 352 LEU A N 1
ATOM 2762 C CA . LEU A 1 352 ? 4.399 -5.984 -15.774 1.00 91.81 352 LEU A CA 1
ATOM 2763 C C . LEU A 1 352 ? 5.712 -6.477 -16.401 1.00 91.81 352 LEU A C 1
ATOM 2765 O O . LEU A 1 352 ? 6.271 -5.798 -17.258 1.00 91.81 352 LEU A O 1
ATOM 2769 N N . GLY A 1 353 ? 6.174 -7.670 -16.020 1.00 89.62 353 GLY A N 1
ATOM 2770 C CA . GLY A 1 353 ? 7.332 -8.336 -16.621 1.00 89.62 353 GLY A CA 1
ATOM 2771 C C . GLY A 1 353 ? 8.671 -8.069 -15.928 1.00 89.62 353 GLY A C 1
ATOM 2772 O O . GLY A 1 353 ? 9.717 -8.293 -16.547 1.00 89.62 353 GLY A O 1
ATOM 2773 N N . THR A 1 354 ? 8.646 -7.618 -14.670 1.00 88.12 354 THR A N 1
ATOM 2774 C CA . THR A 1 354 ? 9.845 -7.367 -13.854 1.00 88.12 354 THR A CA 1
ATOM 2775 C C . THR A 1 354 ? 10.625 -8.657 -13.584 1.00 88.12 354 THR A C 1
ATOM 2777 O O . THR A 1 354 ? 10.100 -9.764 -13.740 1.00 88.12 354 THR A O 1
ATOM 2780 N N . GLY A 1 355 ? 11.887 -8.517 -13.159 1.00 74.69 355 GLY A N 1
ATOM 2781 C CA . GLY A 1 355 ? 12.751 -9.656 -12.820 1.00 74.69 355 GLY A CA 1
ATOM 2782 C C . GLY A 1 355 ? 13.585 -10.160 -13.982 1.00 74.69 355 GLY A C 1
ATOM 2783 O O . GLY A 1 355 ? 13.046 -10.692 -14.982 1.00 74.69 355 GLY A O 1
#

Secondary structure (DSSP, 8-state):
-------------------------PPPPPP-----GGGGSS------------PPP----------STT-HHHHHHHHTT-HHHHHHHHHHHHTT-GGGG-SSS----HHHHHHH-SSEEE--GGG--PPTT--HHHHHT-HHHHHHHHHHT--EEE----EEESEEETTEEEPPSSTT-SEEEEEEPTTT--HHHHHHHHHHHHHTT-EEE-----SB--BSHHHHHHHTT-TTGGGGBSEEE--GGGGGGSPPPPTT-SEEEPPHHHHHHHHHHTSS----S--TT-BTTTBSSSEEEEPPEE-TTS-EE-EEEE-SS-TTSPBB-SS-TT-HHHHHHHHHHHHIIIII---